Protein AF-A0A4Y6UIJ7-F1 (afdb_monomer)

Secondary structure (DSSP, 8-state):
------------------PPPP---SS-GGG--TT-HHHHHHHH-HHHHHHHHHHHHHHHHHHHHHHHHHHHHHHHHHHHHGGGGGGGEES---TTS--EE-HHHHHHHHHHHHHHHHTT--THHHHHHHS-HHHHHHHHHHHHHTTSS-TT---SS---HHHHHHHHHHHHHTT-S--SS---HHHHHHHTTGGG-HHHHTTTSS--------------------HHHHHHHHHHHHHHHHHHHHHTHHHHHHHHTT-TTHHHHHHHHHHHTTSHHHHHHHHHHHHH------

InterPro domains:
  IPR002477 Peptidoglycan binding-like [PF01471] (137-181)
  IPR016410 Bacteriophage-associated immunity protein [PF14373] (246-286)
  IPR036365 PGBD-like superfamily [SSF47090] (134-177)
  IPR036366 PGBD superfamily [G3DSA:1.10.101.10] (132-193)

Structure (mmCIF, N/CA/C/O backbone):
data_AF-A0A4Y6UIJ7-F1
#
_entry.id   AF-A0A4Y6UIJ7-F1
#
loop_
_atom_site.group_PDB
_atom_site.id
_atom_site.type_symbol
_atom_site.label_atom_id
_atom_site.label_alt_id
_atom_site.label_comp_id
_atom_site.label_asym_id
_atom_site.label_entity_id
_atom_site.label_seq_id
_atom_site.pdbx_PDB_ins_code
_atom_site.Cartn_x
_atom_site.Cartn_y
_atom_site.Cartn_z
_atom_site.occupancy
_atom_site.B_iso_or_equiv
_atom_site.auth_seq_id
_atom_site.auth_comp_id
_atom_site.auth_asym_id
_atom_site.auth_atom_id
_atom_site.pdbx_PDB_model_num
ATOM 1 N N . MET A 1 1 ? 43.056 -62.941 23.088 1.00 37.78 1 MET A N 1
ATOM 2 C CA . MET A 1 1 ? 43.173 -61.881 22.061 1.00 37.78 1 MET A CA 1
ATOM 3 C C . MET A 1 1 ? 41.763 -61.548 21.583 1.00 37.78 1 MET A C 1
ATOM 5 O O . MET A 1 1 ? 41.257 -62.234 20.708 1.00 37.78 1 MET A O 1
ATOM 9 N N . ASN A 1 2 ? 41.107 -60.563 22.205 1.00 35.41 2 ASN A N 1
ATOM 10 C CA . ASN A 1 2 ? 39.748 -60.136 21.850 1.00 35.41 2 ASN A CA 1
ATOM 11 C C . ASN A 1 2 ? 39.839 -58.885 20.972 1.00 35.41 2 ASN A C 1
ATOM 13 O O . ASN A 1 2 ? 40.359 -57.863 21.414 1.00 35.41 2 ASN A O 1
ATOM 17 N N . LYS A 1 3 ? 39.366 -58.975 19.726 1.00 45.91 3 LYS A N 1
ATOM 18 C CA . LYS A 1 3 ? 39.240 -57.828 18.820 1.00 45.91 3 LYS A CA 1
ATOM 19 C C . LYS A 1 3 ? 37.935 -57.098 19.146 1.00 45.91 3 LYS A C 1
ATOM 21 O O . LYS A 1 3 ? 36.862 -57.652 18.936 1.00 45.91 3 LYS A O 1
ATOM 26 N N . VAL A 1 4 ? 38.035 -55.879 19.668 1.00 45.19 4 VAL A N 1
ATOM 27 C CA . VAL A 1 4 ? 36.898 -54.961 19.816 1.00 45.19 4 VAL A CA 1
ATOM 28 C C . VAL A 1 4 ? 36.741 -54.205 18.498 1.00 45.19 4 VAL A C 1
ATOM 30 O O . VAL A 1 4 ? 37.685 -53.575 18.025 1.00 45.19 4 VAL A O 1
ATOM 33 N N . SER A 1 5 ? 35.565 -54.327 17.884 1.00 46.72 5 SER A N 1
ATOM 34 C CA . SER A 1 5 ? 35.207 -53.669 16.628 1.00 46.72 5 SER A CA 1
ATOM 35 C C . SER A 1 5 ? 34.748 -52.239 16.917 1.00 46.72 5 SER A C 1
ATOM 37 O O . SER A 1 5 ? 33.787 -52.034 17.655 1.00 46.72 5 SER A O 1
ATOM 39 N N . LEU A 1 6 ? 35.452 -51.257 16.357 1.00 44.72 6 LEU A N 1
ATOM 40 C CA . LEU A 1 6 ? 35.157 -49.832 16.495 1.00 44.72 6 LEU A CA 1
ATOM 41 C C . LEU A 1 6 ? 34.010 -49.467 15.533 1.00 44.72 6 LEU A C 1
ATOM 43 O O . LEU A 1 6 ? 34.188 -49.508 14.317 1.00 44.72 6 LEU A O 1
ATOM 47 N N . ILE A 1 7 ? 32.826 -49.151 16.062 1.00 50.88 7 ILE A N 1
ATOM 48 C CA . ILE A 1 7 ? 31.692 -48.647 15.273 1.00 50.88 7 ILE A CA 1
ATOM 49 C C . ILE A 1 7 ? 31.844 -47.126 15.167 1.00 50.88 7 ILE A C 1
ATOM 51 O O . ILE A 1 7 ? 31.751 -46.418 16.168 1.00 50.88 7 ILE A O 1
ATOM 55 N N . ALA A 1 8 ? 32.102 -46.629 13.958 1.00 47.75 8 ALA A N 1
ATOM 56 C CA . ALA A 1 8 ? 32.128 -45.202 13.661 1.00 47.75 8 ALA A CA 1
ATOM 57 C C . ALA A 1 8 ? 30.689 -44.663 13.580 1.00 47.75 8 ALA A C 1
ATOM 59 O O . ALA A 1 8 ? 29.933 -45.020 12.679 1.00 47.75 8 ALA A O 1
ATOM 60 N N . LEU A 1 9 ? 30.310 -43.808 14.531 1.00 44.69 9 LEU A N 1
ATOM 61 C CA . LEU A 1 9 ? 29.074 -43.026 14.491 1.00 44.69 9 LEU A CA 1
ATOM 62 C C . LEU A 1 9 ? 29.293 -41.799 13.593 1.00 44.69 9 LEU A C 1
ATOM 64 O O . LEU A 1 9 ? 30.013 -40.876 13.967 1.00 44.69 9 LEU A O 1
ATOM 68 N N . PHE A 1 10 ? 28.681 -41.794 12.407 1.00 48.12 10 PHE A N 1
ATOM 69 C CA . PHE A 1 10 ? 28.584 -40.605 11.556 1.00 48.12 10 PHE A CA 1
ATOM 70 C C . PHE A 1 10 ? 27.468 -39.689 12.088 1.00 48.12 10 PHE A C 1
ATOM 72 O O . PHE A 1 10 ? 26.339 -40.160 12.251 1.00 48.12 10 PHE A O 1
ATOM 79 N N . PRO A 1 11 ? 27.731 -38.397 12.358 1.00 49.94 11 PRO A N 1
ATOM 80 C CA . PRO A 1 11 ? 26.691 -37.471 12.778 1.00 49.94 11 PRO A CA 1
ATOM 81 C C . PRO A 1 11 ? 25.770 -37.161 11.592 1.00 49.94 11 PRO A C 1
ATOM 83 O O . PRO A 1 11 ? 26.198 -36.634 10.565 1.00 49.94 11 PRO A O 1
ATOM 86 N N . LEU A 1 12 ? 24.492 -37.503 11.743 1.00 46.44 12 LEU A N 1
ATOM 87 C CA . LEU A 1 12 ? 23.422 -37.154 10.817 1.00 46.44 12 LEU A CA 1
ATOM 88 C C . LEU A 1 12 ? 23.110 -35.655 10.978 1.00 46.44 12 LEU A C 1
ATOM 90 O O . LEU A 1 12 ? 22.354 -35.261 11.864 1.00 46.44 12 LEU A O 1
ATOM 94 N N . PHE A 1 13 ? 23.724 -34.809 10.150 1.00 52.34 13 PHE A N 1
ATOM 95 C CA . PHE A 1 13 ? 23.349 -33.400 10.035 1.00 52.34 13 PHE A CA 1
ATOM 96 C C . PHE A 1 13 ? 21.968 -33.303 9.374 1.00 52.34 13 PHE A C 1
ATOM 98 O O . PHE A 1 13 ? 21.827 -33.507 8.169 1.00 52.34 13 PHE A O 1
ATOM 105 N N . ILE A 1 14 ? 20.937 -33.000 10.163 1.00 55.09 14 ILE A N 1
ATOM 106 C CA . ILE A 1 14 ? 19.622 -32.620 9.641 1.00 55.09 14 ILE A CA 1
ATOM 107 C C . ILE A 1 14 ? 19.749 -31.183 9.125 1.00 55.09 14 ILE A C 1
ATOM 109 O O . ILE A 1 14 ? 19.803 -30.235 9.907 1.00 55.09 14 ILE A O 1
ATOM 113 N N . ALA A 1 15 ? 19.839 -31.020 7.806 1.00 55.88 15 ALA A N 1
ATOM 114 C CA . ALA A 1 15 ? 19.780 -29.713 7.166 1.00 55.88 15 ALA A CA 1
ATOM 115 C C . ALA A 1 15 ? 18.351 -29.155 7.277 1.00 55.88 15 ALA A C 1
ATOM 117 O O . ALA A 1 15 ? 17.429 -29.636 6.613 1.00 55.88 15 ALA A O 1
ATOM 118 N N . PHE A 1 16 ? 18.167 -28.137 8.120 1.00 47.75 16 PHE A N 1
ATOM 119 C CA . PHE A 1 16 ? 16.969 -27.302 8.105 1.00 47.75 16 PHE A CA 1
ATOM 120 C C . PHE A 1 16 ? 16.912 -26.565 6.762 1.00 47.75 16 PHE A C 1
ATOM 122 O O . PHE A 1 16 ? 17.711 -25.668 6.506 1.00 47.75 16 PHE A O 1
ATOM 129 N N . HIS A 1 17 ? 15.983 -26.956 5.892 1.00 45.78 17 HIS A N 1
ATOM 130 C CA . HIS A 1 17 ? 15.674 -26.194 4.688 1.00 45.78 17 HIS A CA 1
ATOM 131 C C . HIS A 1 17 ? 14.721 -25.066 5.090 1.00 45.78 17 HIS A C 1
ATOM 133 O O . HIS A 1 17 ? 13.546 -25.314 5.354 1.00 45.78 17 HIS A O 1
ATOM 139 N N . ALA A 1 18 ? 15.228 -23.835 5.182 1.00 49.84 18 ALA A N 1
ATOM 140 C CA . ALA A 1 18 ? 14.376 -22.657 5.275 1.00 49.84 18 ALA A CA 1
ATOM 141 C C . ALA A 1 18 ? 13.634 -22.504 3.938 1.00 49.84 18 ALA A C 1
ATOM 143 O O . ALA A 1 18 ? 14.259 -22.330 2.894 1.00 49.84 18 ALA A O 1
ATOM 144 N N . THR A 1 19 ? 12.308 -22.627 3.945 1.00 52.12 19 THR A N 1
ATOM 145 C CA . THR A 1 19 ? 11.486 -22.358 2.762 1.00 52.12 19 THR A CA 1
ATOM 146 C C . THR A 1 19 ? 11.506 -20.858 2.487 1.00 52.12 19 THR A C 1
ATOM 148 O O . THR A 1 19 ? 11.042 -20.085 3.325 1.00 52.12 19 THR A O 1
ATOM 151 N N . ALA A 1 20 ? 12.051 -20.439 1.344 1.00 64.50 20 ALA A N 1
ATOM 152 C CA . ALA A 1 20 ? 11.992 -19.046 0.915 1.00 64.50 20 ALA A CA 1
ATOM 153 C C . ALA A 1 20 ? 10.529 -18.649 0.646 1.00 64.50 20 ALA A C 1
ATOM 155 O O . ALA A 1 20 ? 9.816 -19.354 -0.071 1.00 64.50 20 ALA A O 1
ATOM 156 N N . GLN A 1 21 ? 10.077 -17.548 1.248 1.00 83.19 21 GLN A N 1
ATOM 157 C CA . GLN A 1 21 ? 8.753 -16.978 1.000 1.00 83.19 21 GLN A CA 1
ATOM 158 C C . GLN A 1 21 ? 8.696 -16.438 -0.438 1.00 83.19 21 GLN A C 1
ATOM 160 O O . GLN A 1 21 ? 9.599 -15.719 -0.857 1.00 83.19 21 GLN A O 1
ATOM 165 N N . THR A 1 22 ? 7.644 -16.778 -1.186 1.00 92.25 22 THR A N 1
ATOM 166 C CA . THR A 1 22 ? 7.419 -16.265 -2.548 1.00 92.25 22 THR A CA 1
ATOM 167 C C . THR A 1 22 ? 6.516 -15.036 -2.510 1.00 92.25 22 THR A C 1
ATOM 169 O O . THR A 1 22 ? 5.444 -15.073 -1.898 1.00 92.25 22 THR A O 1
ATOM 172 N N . TYR A 1 23 ? 6.922 -13.969 -3.193 1.00 94.94 23 TYR A N 1
ATOM 173 C CA . TYR A 1 23 ? 6.177 -12.717 -3.309 1.00 94.94 23 TYR A CA 1
ATOM 174 C C . TYR A 1 23 ? 5.578 -12.572 -4.706 1.00 94.94 23 TYR A C 1
ATOM 176 O O . TYR A 1 23 ? 6.085 -13.127 -5.677 1.00 94.94 23 TYR A O 1
ATOM 184 N N . HIS A 1 24 ? 4.474 -11.834 -4.783 1.00 94.62 24 HIS A N 1
ATOM 185 C CA . HIS A 1 24 ? 3.754 -11.542 -6.018 1.00 94.62 24 HIS A CA 1
ATOM 186 C C . HIS A 1 24 ? 3.384 -10.059 -6.031 1.00 94.62 24 HIS A C 1
ATOM 188 O O . HIS A 1 24 ? 3.166 -9.495 -4.956 1.00 94.62 24 HIS A O 1
ATOM 194 N N . PRO A 1 25 ? 3.258 -9.433 -7.209 1.00 95.00 25 PRO A N 1
ATOM 195 C CA . PRO A 1 25 ? 2.891 -8.030 -7.295 1.00 95.00 25 PRO A CA 1
ATOM 196 C C . PRO A 1 25 ? 1.464 -7.761 -6.786 1.00 95.00 25 PRO A C 1
ATOM 198 O O . PRO A 1 25 ? 0.604 -8.651 -6.697 1.00 95.00 25 PRO A O 1
ATOM 201 N N . ASP A 1 26 ? 1.184 -6.492 -6.491 1.00 92.88 26 ASP A N 1
ATOM 202 C CA . ASP A 1 26 ? -0.138 -6.028 -6.060 1.00 92.88 26 ASP A CA 1
ATOM 203 C C . ASP A 1 26 ? -1.198 -6.116 -7.186 1.00 92.88 26 ASP A C 1
ATOM 205 O O . ASP A 1 26 ? -2.399 -6.201 -6.915 1.00 92.88 26 ASP A O 1
ATOM 209 N N . PHE A 1 27 ? -0.769 -6.262 -8.442 1.00 93.81 27 PHE A N 1
ATOM 210 C CA . PHE A 1 27 ? -1.617 -6.453 -9.617 1.00 93.81 27 PHE A CA 1
ATOM 211 C C . PHE A 1 27 ? -1.753 -7.921 -10.062 1.00 93.81 27 PHE A C 1
ATOM 213 O O . PHE A 1 27 ? -1.076 -8.833 -9.596 1.00 93.81 27 PHE A O 1
ATOM 220 N N . GLU A 1 28 ? -2.679 -8.160 -10.993 1.00 94.38 28 GLU A N 1
ATOM 221 C CA . GLU A 1 28 ? -2.961 -9.484 -11.554 1.00 94.38 28 GLU A CA 1
ATOM 222 C C . GLU A 1 28 ? -2.074 -9.772 -12.772 1.00 94.38 28 GLU A C 1
ATOM 224 O O . GLU A 1 28 ? -2.270 -9.184 -13.839 1.00 94.38 28 GLU A O 1
ATOM 229 N N . CYS A 1 29 ? -1.159 -10.737 -12.653 1.00 95.50 29 CYS A N 1
ATOM 230 C CA . CYS A 1 29 ? -0.242 -11.130 -13.733 1.00 95.50 29 CYS A CA 1
ATOM 231 C C . CYS A 1 29 ? -0.949 -11.561 -15.028 1.00 95.50 29 CYS A C 1
ATOM 233 O O . CYS A 1 29 ? -0.451 -11.330 -16.126 1.00 95.50 29 CYS A O 1
ATOM 235 N N . SER A 1 30 ? -2.160 -12.113 -14.922 1.00 94.94 30 SER A N 1
ATOM 236 C CA . SER A 1 30 ? -2.978 -12.514 -16.077 1.00 94.94 30 SER A CA 1
ATOM 237 C C . SER A 1 30 ? -3.486 -11.345 -16.933 1.00 94.94 30 SER A C 1
ATOM 239 O O . SER A 1 30 ? -3.984 -11.566 -18.036 1.00 94.94 30 SER A O 1
ATOM 241 N N . ARG A 1 31 ? -3.395 -10.105 -16.435 1.00 95.62 31 ARG A N 1
ATOM 242 C CA . ARG A 1 31 ? -3.915 -8.894 -17.095 1.00 95.62 31 ARG A CA 1
ATOM 243 C C . ARG A 1 31 ? -2.818 -7.947 -17.577 1.00 95.62 31 ARG A C 1
ATOM 245 O O . ARG A 1 31 ? -3.123 -6.837 -18.012 1.00 95.62 31 ARG A O 1
ATOM 252 N N . VAL A 1 32 ? -1.559 -8.360 -17.480 1.00 95.25 32 VAL A N 1
ATOM 253 C CA . VAL A 1 32 ? -0.409 -7.548 -17.879 1.00 95.25 32 VAL A CA 1
ATOM 254 C C . VAL A 1 32 ? -0.352 -7.421 -19.405 1.00 95.25 32 VAL A C 1
ATOM 256 O O . VAL A 1 32 ? -0.575 -8.386 -20.133 1.00 95.25 32 VAL A O 1
ATOM 259 N N . SER A 1 33 ? -0.070 -6.208 -19.895 1.00 95.19 33 SER A N 1
ATOM 260 C CA . SER A 1 33 ? 0.171 -5.967 -21.325 1.00 95.19 33 SER A CA 1
ATOM 261 C C . SER A 1 33 ? 1.424 -6.722 -21.782 1.00 95.19 33 SER A C 1
ATOM 263 O O . SER A 1 33 ? 2.448 -6.573 -21.115 1.00 95.19 33 SER A O 1
ATOM 265 N N . PRO A 1 34 ? 1.410 -7.407 -22.942 1.00 92.19 34 PRO A N 1
ATOM 266 C CA . PRO A 1 34 ? 2.574 -8.144 -23.446 1.00 92.19 34 PRO A CA 1
ATOM 267 C C . PRO A 1 34 ? 3.857 -7.310 -23.563 1.00 92.19 34 PRO A C 1
ATOM 269 O O . PRO A 1 34 ? 4.953 -7.836 -23.420 1.00 92.19 34 PRO A O 1
ATOM 272 N N . SER A 1 35 ? 3.726 -6.004 -23.806 1.00 93.12 35 SER A N 1
ATOM 273 C CA . SER A 1 35 ? 4.850 -5.074 -23.953 1.00 93.12 35 SER A CA 1
ATOM 274 C C . SER A 1 35 ? 5.357 -4.486 -22.628 1.00 93.12 35 SER A C 1
ATOM 276 O O . SER A 1 35 ? 6.271 -3.665 -22.634 1.00 93.12 35 SER A O 1
ATOM 278 N N . ASN A 1 36 ? 4.737 -4.809 -21.486 1.00 95.06 36 ASN A N 1
ATOM 279 C CA . ASN A 1 36 ? 5.130 -4.254 -20.191 1.00 95.06 36 ASN A CA 1
ATOM 280 C C . ASN A 1 36 ? 6.228 -5.113 -19.548 1.00 95.06 36 ASN A C 1
ATOM 282 O O . ASN A 1 36 ? 5.952 -5.986 -18.725 1.00 95.06 36 ASN A O 1
ATOM 286 N N . SER A 1 37 ? 7.476 -4.844 -19.934 1.00 96.25 37 SER A N 1
ATOM 287 C CA . SER A 1 37 ? 8.659 -5.587 -19.485 1.00 96.25 37 SER A CA 1
ATOM 288 C C . SER A 1 37 ? 8.781 -5.667 -17.960 1.00 96.25 37 SER A C 1
ATOM 290 O O . SER A 1 37 ? 9.017 -6.748 -17.430 1.00 96.25 37 SER A O 1
ATOM 292 N N . ILE A 1 38 ? 8.566 -4.550 -17.252 1.00 96.69 38 ILE A N 1
ATOM 293 C CA . ILE A 1 38 ? 8.689 -4.494 -15.785 1.00 96.69 38 ILE A CA 1
ATOM 294 C C . ILE A 1 38 ? 7.587 -5.316 -15.120 1.00 96.69 38 ILE A C 1
ATOM 296 O O . ILE A 1 38 ? 7.870 -6.111 -14.234 1.00 96.69 38 ILE A O 1
ATOM 300 N N . ALA A 1 39 ? 6.332 -5.183 -15.555 1.00 96.56 39 ALA A N 1
ATOM 301 C CA . ALA A 1 39 ? 5.253 -5.959 -14.948 1.00 96.56 39 ALA A CA 1
ATOM 302 C C . ALA A 1 39 ? 5.447 -7.469 -15.145 1.00 96.56 39 ALA A C 1
ATOM 304 O O . ALA A 1 39 ? 5.124 -8.246 -14.252 1.00 96.56 39 ALA A O 1
ATOM 305 N N . HIS A 1 40 ? 6.012 -7.885 -16.282 1.00 96.62 40 HIS A N 1
ATOM 306 C CA . HIS A 1 40 ? 6.397 -9.277 -16.465 1.00 96.62 40 HIS A CA 1
ATOM 307 C C . HIS A 1 40 ? 7.578 -9.693 -15.578 1.00 96.62 40 HIS A C 1
ATOM 309 O O . HIS A 1 40 ? 7.499 -10.763 -14.987 1.00 96.62 40 HIS A O 1
ATOM 315 N N . LEU A 1 41 ? 8.615 -8.856 -15.416 1.00 97.19 41 LEU A N 1
ATOM 316 C CA . LEU A 1 41 ? 9.684 -9.109 -14.438 1.00 97.19 41 LEU A CA 1
ATOM 317 C C . LEU A 1 41 ? 9.091 -9.368 -13.045 1.00 97.19 41 LEU A C 1
ATOM 319 O O . LEU A 1 41 ? 9.409 -10.375 -12.431 1.00 97.19 41 LEU A O 1
ATOM 323 N N . LEU A 1 42 ? 8.187 -8.506 -12.575 1.00 97.38 42 LEU A N 1
ATOM 324 C CA . LEU A 1 42 ? 7.560 -8.644 -11.255 1.00 97.38 42 LEU A CA 1
ATOM 325 C C . LEU A 1 42 ? 6.697 -9.909 -11.122 1.00 97.38 42 LEU A C 1
ATOM 327 O O . LEU A 1 42 ? 6.513 -10.413 -10.022 1.00 97.38 42 LEU A O 1
ATOM 331 N N . CYS A 1 43 ? 6.142 -10.420 -12.219 1.00 97.12 43 CYS A N 1
ATOM 332 C CA . CYS A 1 43 ? 5.393 -11.677 -12.213 1.00 97.12 43 CYS A CA 1
ATOM 333 C C . CYS A 1 43 ? 6.293 -12.916 -12.214 1.00 97.12 43 CYS A C 1
ATOM 335 O O . CYS A 1 43 ? 5.896 -13.947 -11.673 1.00 97.12 43 CYS A O 1
ATOM 337 N N . ASP A 1 44 ? 7.466 -12.815 -12.838 1.00 96.31 44 ASP A N 1
ATOM 338 C CA . ASP A 1 44 ? 8.382 -13.933 -13.057 1.00 96.31 44 ASP A CA 1
ATOM 339 C C . ASP A 1 44 ? 9.449 -14.035 -11.937 1.00 96.31 44 ASP A C 1
ATOM 341 O O . ASP A 1 44 ? 9.934 -15.131 -11.654 1.00 96.31 44 ASP A O 1
ATOM 345 N N . ASP A 1 45 ? 9.793 -12.922 -11.273 1.00 97.44 45 ASP A N 1
ATOM 346 C CA . ASP A 1 45 ? 10.868 -12.815 -10.278 1.00 97.44 45 ASP A CA 1
ATOM 347 C C . ASP A 1 45 ? 10.361 -12.350 -8.899 1.00 97.44 45 ASP A C 1
ATOM 349 O O . ASP A 1 45 ? 9.998 -11.191 -8.680 1.00 97.44 45 ASP A O 1
ATOM 353 N N . SER A 1 46 ? 10.378 -13.274 -7.935 1.00 96.69 46 SER A N 1
ATOM 354 C CA . SER A 1 46 ? 9.866 -13.052 -6.575 1.00 96.69 46 SER A CA 1
ATOM 355 C C . SER A 1 46 ? 10.645 -11.984 -5.797 1.00 96.69 46 SER A C 1
ATOM 357 O O . SER A 1 46 ? 10.052 -11.279 -4.981 1.00 96.69 46 SER A O 1
ATOM 359 N N . ASP A 1 47 ? 11.955 -11.852 -6.006 1.00 97.44 47 ASP A N 1
ATOM 360 C CA . ASP A 1 47 ? 12.772 -10.877 -5.269 1.00 97.44 47 ASP A CA 1
ATOM 361 C C . ASP A 1 47 ? 12.526 -9.448 -5.774 1.00 97.44 47 ASP A C 1
ATOM 363 O O . ASP A 1 47 ? 12.395 -8.515 -4.980 1.00 97.44 47 ASP A O 1
ATOM 367 N N . SER A 1 48 ? 12.342 -9.273 -7.084 1.00 97.94 48 SER A N 1
ATOM 368 C CA . SER A 1 48 ? 11.901 -8.004 -7.672 1.00 97.94 48 SER A CA 1
ATOM 369 C C . SER A 1 48 ? 10.478 -7.652 -7.240 1.00 97.94 48 SER A C 1
ATOM 371 O O . SER A 1 48 ? 10.218 -6.501 -6.889 1.00 97.94 48 SER A O 1
ATOM 373 N N . ALA A 1 49 ? 9.569 -8.635 -7.182 1.00 97.94 49 ALA A N 1
ATOM 374 C CA . ALA A 1 49 ? 8.221 -8.442 -6.643 1.00 97.94 49 ALA A CA 1
ATOM 375 C C . ALA A 1 49 ? 8.250 -7.986 -5.179 1.00 97.94 49 ALA A C 1
ATOM 377 O O . ALA A 1 49 ? 7.547 -7.049 -4.805 1.00 97.94 49 ALA A O 1
ATOM 378 N N . LYS A 1 50 ? 9.097 -8.610 -4.352 1.00 97.44 50 LYS A N 1
ATOM 379 C CA . LYS A 1 50 ? 9.311 -8.203 -2.960 1.00 97.44 50 LYS A CA 1
ATOM 380 C C . LYS A 1 50 ? 9.767 -6.750 -2.869 1.00 97.44 50 LYS A C 1
ATOM 382 O O . LYS A 1 50 ? 9.261 -6.006 -2.032 1.00 97.44 50 LYS A O 1
ATOM 387 N N . GLN A 1 51 ? 10.713 -6.355 -3.716 1.00 97.69 51 GLN A N 1
ATOM 388 C CA . GLN A 1 51 ? 11.262 -5.006 -3.689 1.00 97.69 51 GLN A CA 1
ATOM 389 C C . GLN A 1 51 ? 10.231 -3.949 -4.099 1.00 97.69 51 GLN A C 1
ATOM 391 O O . GLN A 1 51 ? 10.159 -2.895 -3.468 1.00 97.69 51 GLN A O 1
ATOM 396 N N . GLU A 1 52 ? 9.386 -4.252 -5.085 1.00 97.50 52 GLU A N 1
ATOM 397 C CA . GLU A 1 52 ? 8.259 -3.386 -5.450 1.00 97.50 52 GLU A CA 1
ATOM 398 C C . GLU A 1 52 ? 7.232 -3.285 -4.312 1.00 97.50 52 GLU A C 1
ATOM 400 O O . GLU A 1 52 ? 6.793 -2.188 -3.987 1.00 97.50 52 GLU A O 1
ATOM 405 N N . LEU A 1 53 ? 6.914 -4.385 -3.618 1.00 97.75 53 LEU A N 1
ATOM 406 C CA . LEU A 1 53 ? 6.007 -4.345 -2.461 1.00 97.75 53 LEU A CA 1
ATOM 407 C C . LEU A 1 53 ? 6.544 -3.474 -1.312 1.00 97.75 53 LEU A C 1
ATOM 409 O O . LEU A 1 53 ? 5.772 -2.781 -0.651 1.00 97.75 53 LEU A O 1
ATOM 413 N N . ILE A 1 54 ? 7.858 -3.479 -1.068 1.00 98.31 54 ILE A N 1
ATOM 414 C CA . ILE A 1 54 ? 8.497 -2.606 -0.064 1.00 98.31 54 ILE A CA 1
ATOM 415 C C . ILE A 1 54 ? 8.405 -1.130 -0.489 1.00 98.31 54 ILE A C 1
ATOM 417 O O . ILE A 1 54 ? 8.159 -0.240 0.341 1.00 98.31 54 ILE A O 1
ATOM 421 N N . PHE A 1 55 ? 8.571 -0.858 -1.784 1.00 98.44 55 PHE A N 1
ATOM 422 C CA . PHE A 1 55 ? 8.337 0.469 -2.340 1.00 98.44 55 PHE A CA 1
ATOM 423 C C . PHE A 1 55 ? 6.871 0.891 -2.170 1.00 98.44 55 PHE A C 1
ATOM 425 O O . PHE A 1 55 ? 6.607 1.987 -1.669 1.00 98.44 55 PHE A O 1
ATOM 432 N N . ASP A 1 56 ? 5.917 0.015 -2.488 1.00 98.00 56 ASP A N 1
ATOM 433 C CA . ASP A 1 56 ? 4.485 0.262 -2.321 1.00 98.00 56 ASP A CA 1
ATOM 434 C C . ASP A 1 56 ? 4.118 0.522 -0.858 1.00 98.00 56 ASP A C 1
ATOM 436 O O . ASP A 1 56 ? 3.436 1.503 -0.558 1.00 98.00 56 ASP A O 1
ATOM 440 N N . GLN A 1 57 ? 4.618 -0.282 0.080 1.00 98.50 57 GLN A N 1
ATOM 441 C CA . GLN A 1 57 ? 4.462 -0.059 1.520 1.00 98.50 57 GLN A CA 1
ATOM 442 C C . GLN A 1 57 ? 4.876 1.374 1.902 1.00 98.50 57 GLN A C 1
ATOM 444 O O . GLN A 1 57 ? 4.115 2.106 2.545 1.00 98.50 57 GLN A O 1
ATOM 449 N N . TH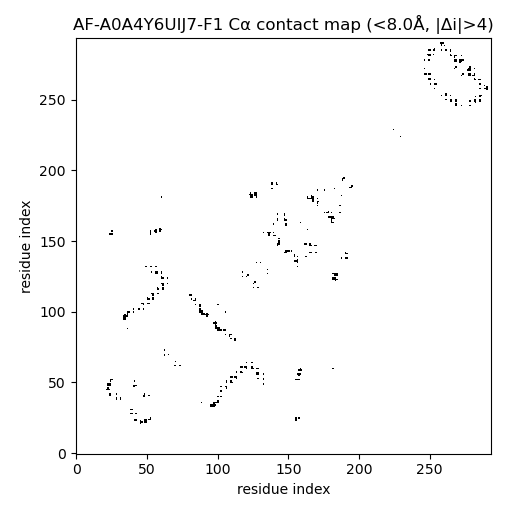R A 1 58 ? 6.040 1.822 1.423 1.00 98.62 58 THR A N 1
ATOM 450 C CA . THR A 1 58 ? 6.548 3.184 1.649 1.00 98.62 58 THR A CA 1
ATOM 451 C C . THR A 1 58 ? 5.662 4.244 0.990 1.00 98.62 58 THR A C 1
ATOM 453 O O . THR A 1 58 ? 5.292 5.245 1.615 1.00 98.62 58 THR A O 1
ATOM 456 N N . TYR A 1 59 ? 5.279 4.027 -0.267 1.00 98.25 59 TYR A N 1
ATOM 457 C CA . TYR A 1 59 ? 4.434 4.930 -1.040 1.00 98.25 59 TYR A CA 1
ATOM 458 C C . TYR A 1 59 ? 3.053 5.115 -0.407 1.00 98.25 59 TYR A C 1
ATOM 460 O O . TYR A 1 59 ? 2.579 6.246 -0.270 1.00 98.25 59 TYR A O 1
ATOM 468 N N . TYR A 1 60 ? 2.405 4.028 0.013 1.00 98.25 60 TYR A N 1
ATOM 469 C CA . TYR A 1 60 ? 1.088 4.062 0.638 1.00 98.25 60 TYR A CA 1
ATOM 470 C C . TYR A 1 60 ? 1.129 4.674 2.040 1.00 98.25 60 TYR A C 1
ATOM 472 O O . TYR A 1 60 ? 0.167 5.353 2.419 1.00 98.25 60 TYR A O 1
ATOM 480 N N . ALA A 1 61 ? 2.225 4.507 2.786 1.00 98.50 61 ALA A N 1
ATOM 481 C CA . ALA A 1 61 ? 2.436 5.231 4.035 1.00 98.50 61 ALA A CA 1
ATOM 482 C C . ALA A 1 61 ? 2.569 6.745 3.786 1.00 98.50 61 ALA A C 1
ATOM 484 O O . ALA A 1 61 ? 1.873 7.555 4.408 1.00 98.50 61 ALA A O 1
ATOM 485 N N . LEU A 1 62 ? 3.383 7.146 2.803 1.00 98.50 62 LEU A N 1
ATOM 486 C CA . LEU A 1 62 ? 3.588 8.559 2.475 1.00 98.50 62 LEU A CA 1
ATOM 487 C C . LEU A 1 62 ? 2.319 9.202 1.925 1.00 98.50 62 LEU A C 1
ATOM 489 O O . LEU A 1 62 ? 1.971 10.317 2.309 1.00 98.50 62 LEU A O 1
ATOM 493 N N . ARG A 1 63 ? 1.581 8.478 1.084 1.00 97.88 63 ARG A N 1
ATOM 494 C CA . ARG A 1 63 ? 0.256 8.857 0.588 1.00 97.88 63 ARG A CA 1
ATOM 495 C C . ARG A 1 63 ? -0.710 9.179 1.724 1.00 97.88 63 ARG A C 1
ATOM 497 O O . ARG A 1 63 ? -1.431 10.172 1.626 1.00 97.88 63 ARG A O 1
ATOM 504 N N . GLN A 1 64 ? -0.746 8.349 2.766 1.00 97.88 64 GLN A N 1
ATOM 505 C CA . GLN A 1 64 ? -1.579 8.600 3.941 1.00 97.88 64 GLN A CA 1
ATOM 506 C C . GLN A 1 64 ? -1.096 9.855 4.683 1.00 97.88 64 GLN A C 1
ATOM 508 O O . GLN A 1 64 ? -1.913 10.714 5.010 1.00 97.88 64 GLN A O 1
ATOM 513 N N . GLN A 1 65 ? 0.219 10.020 4.867 1.00 97.88 65 GLN A N 1
ATOM 514 C CA . GLN A 1 65 ? 0.800 11.157 5.592 1.00 97.88 65 GLN A CA 1
ATOM 515 C C . GLN A 1 65 ? 0.551 12.506 4.892 1.00 97.88 65 GLN A C 1
ATOM 517 O O . GLN A 1 65 ? 0.204 13.486 5.547 1.00 97.88 65 GLN A O 1
ATOM 522 N N . VAL A 1 66 ? 0.698 12.578 3.563 1.00 97.31 66 VAL A N 1
ATOM 523 C CA . VAL A 1 66 ? 0.444 13.819 2.796 1.00 97.31 66 VAL A CA 1
ATOM 524 C C . VAL A 1 66 ? -1.050 14.129 2.635 1.00 97.31 66 VAL A C 1
ATOM 526 O O . VAL A 1 66 ? -1.427 15.234 2.231 1.00 97.31 66 VAL A O 1
ATOM 529 N N . GLY A 1 67 ? -1.906 13.145 2.917 1.00 96.31 67 GLY A N 1
ATOM 530 C CA . GLY A 1 67 ? -3.353 13.253 2.842 1.00 96.31 67 GLY A CA 1
ATOM 531 C C . GLY A 1 67 ? -3.896 13.566 1.443 1.00 96.31 67 GLY A C 1
ATOM 532 O O . GLY A 1 67 ? -3.207 13.553 0.418 1.00 96.31 67 GLY A O 1
ATOM 533 N N . ARG A 1 68 ? -5.196 13.879 1.389 1.00 93.75 68 ARG A N 1
ATOM 534 C CA . ARG A 1 68 ? -5.933 14.082 0.129 1.00 93.75 68 ARG A CA 1
ATOM 535 C C . ARG A 1 68 ? -5.390 15.240 -0.716 1.00 93.75 68 ARG A C 1
ATOM 537 O O . ARG A 1 68 ? -5.433 15.157 -1.941 1.00 93.75 68 ARG A O 1
ATOM 544 N N . ALA A 1 69 ? -4.909 16.303 -0.072 1.00 95.38 69 ALA A N 1
ATOM 545 C CA . ALA A 1 69 ? -4.385 17.481 -0.756 1.00 95.38 69 ALA A CA 1
ATOM 546 C C . ALA A 1 69 ? -3.031 17.203 -1.433 1.00 95.38 69 ALA A C 1
ATOM 548 O O . ALA A 1 69 ? -2.818 17.639 -2.562 1.00 95.38 69 ALA A O 1
ATOM 549 N N . GLY A 1 70 ? -2.141 16.442 -0.782 1.00 96.19 70 GLY A N 1
ATOM 550 C CA . GLY A 1 70 ? -0.808 16.136 -1.311 1.00 96.19 70 GLY A CA 1
ATOM 551 C C . GLY A 1 70 ? -0.759 14.959 -2.290 1.00 96.19 70 GLY A C 1
ATOM 552 O O . GLY A 1 70 ? 0.151 14.889 -3.116 1.00 96.19 70 GLY A O 1
ATOM 553 N N . TRP A 1 71 ? -1.752 14.063 -2.255 1.00 94.06 71 TRP A N 1
ATOM 554 C CA . TRP A 1 71 ? -1.771 12.818 -3.034 1.00 94.06 71 TRP A CA 1
ATOM 555 C C . TRP A 1 71 ? -1.495 12.995 -4.533 1.00 94.06 71 TRP A C 1
ATOM 557 O O . TRP A 1 71 ? -0.683 12.272 -5.104 1.00 94.06 71 TRP A O 1
ATOM 567 N N . GLN A 1 72 ? -2.165 13.947 -5.189 1.00 96.06 72 GLN A N 1
ATOM 568 C CA . GLN A 1 72 ? -2.037 14.116 -6.643 1.00 96.06 72 GLN A CA 1
ATOM 569 C C . GLN A 1 72 ? -0.642 14.596 -7.051 1.00 96.06 72 GLN A C 1
ATOM 571 O O . GLN A 1 72 ? -0.156 14.220 -8.116 1.00 96.06 72 GLN A O 1
ATOM 576 N N . SER A 1 73 ? -0.001 15.414 -6.211 1.00 97.75 73 SER A N 1
ATOM 577 C CA . SER A 1 73 ? 1.379 15.842 -6.437 1.00 97.75 73 SER A CA 1
ATOM 578 C C . SER A 1 73 ? 2.336 14.670 -6.248 1.00 97.75 73 SER A C 1
ATOM 580 O O . SER A 1 73 ? 3.144 14.406 -7.132 1.00 97.75 73 SER A O 1
ATOM 582 N N . LEU A 1 74 ? 2.179 13.921 -5.149 1.00 98.00 74 LEU A N 1
ATOM 583 C CA . LEU A 1 74 ? 2.997 12.744 -4.850 1.00 98.00 74 LEU A CA 1
ATOM 584 C C . LEU A 1 74 ? 2.908 11.690 -5.961 1.00 98.00 74 LEU A C 1
ATOM 586 O O . LEU A 1 74 ? 3.923 11.166 -6.400 1.00 98.00 74 LEU A O 1
ATOM 590 N N . LYS A 1 75 ? 1.701 11.404 -6.463 1.00 97.00 75 LYS A N 1
ATOM 591 C CA . LYS A 1 75 ? 1.508 10.437 -7.550 1.00 97.00 75 LYS A CA 1
ATOM 592 C C . LYS A 1 75 ? 2.281 10.826 -8.814 1.00 97.00 75 LYS A C 1
ATOM 594 O O . LYS A 1 75 ? 2.854 9.957 -9.457 1.00 97.00 75 LYS A O 1
ATOM 599 N N . LYS A 1 76 ? 2.278 12.109 -9.189 1.00 98.06 76 LYS A N 1
ATOM 600 C CA . LYS A 1 76 ? 3.015 12.586 -10.371 1.00 98.06 76 LYS A CA 1
ATOM 601 C C . LYS A 1 76 ? 4.524 12.491 -10.173 1.00 98.06 76 LYS A C 1
ATOM 603 O O . LYS A 1 76 ? 5.211 12.086 -11.098 1.00 98.06 76 LYS A O 1
ATOM 608 N N . GLU A 1 77 ? 5.002 12.850 -8.984 1.00 97.88 77 GLU A N 1
ATOM 609 C CA . GLU A 1 77 ? 6.416 12.752 -8.606 1.00 97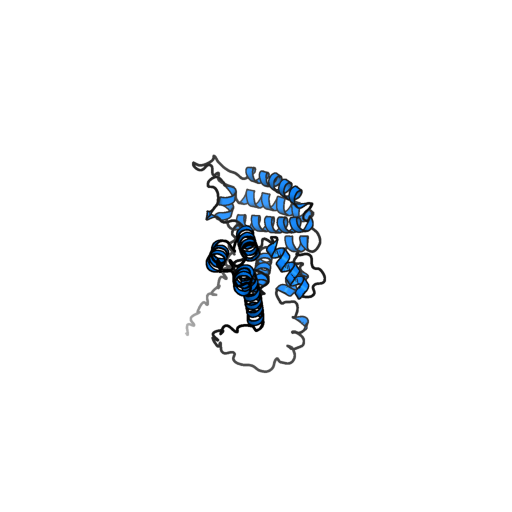.88 77 GLU A CA 1
ATOM 610 C C . GLU A 1 77 ? 6.917 11.306 -8.718 1.00 97.88 77 GLU A C 1
ATOM 612 O O . GLU A 1 77 ? 7.890 11.056 -9.418 1.00 97.88 77 GLU A O 1
ATOM 617 N N . VAL A 1 78 ? 6.183 10.350 -8.139 1.00 97.56 78 VAL A N 1
ATOM 618 C CA . VAL A 1 78 ? 6.521 8.918 -8.200 1.00 97.56 78 VAL A CA 1
ATOM 619 C C . VAL A 1 78 ? 6.552 8.393 -9.632 1.00 97.56 78 VAL A C 1
ATOM 621 O O . VAL A 1 78 ? 7.503 7.717 -10.005 1.00 97.56 78 VAL A O 1
ATOM 624 N N . ILE A 1 79 ? 5.551 8.737 -10.451 1.00 96.69 79 ILE A N 1
ATOM 625 C CA . ILE A 1 79 ? 5.517 8.327 -11.864 1.00 96.69 79 ILE A CA 1
ATOM 626 C C . ILE A 1 79 ? 6.730 8.868 -12.624 1.00 96.69 79 ILE A C 1
ATOM 628 O O . ILE A 1 79 ? 7.247 8.184 -13.502 1.00 96.69 79 ILE A O 1
ATOM 632 N N . GLU A 1 80 ? 7.159 10.098 -12.335 1.00 97.88 80 GLU A N 1
ATOM 633 C CA . GLU A 1 80 ? 8.342 10.679 -12.969 1.00 97.88 80 GLU A CA 1
ATOM 634 C C . GLU A 1 80 ? 9.618 9.973 -12.516 1.00 97.88 80 GLU A C 1
ATOM 636 O O . GLU A 1 80 ? 10.424 9.576 -13.352 1.00 97.88 80 GLU A O 1
ATOM 641 N N . ASP A 1 81 ? 9.772 9.770 -11.211 1.00 97.38 81 ASP A N 1
ATOM 642 C CA . ASP A 1 81 ? 10.942 9.123 -10.628 1.00 97.38 81 ASP A CA 1
ATOM 643 C C . ASP A 1 81 ? 11.107 7.673 -11.104 1.00 97.38 81 ASP A C 1
ATOM 645 O O . ASP A 1 81 ? 12.206 7.275 -11.480 1.00 97.38 81 ASP A O 1
ATOM 649 N N . GLN A 1 82 ? 10.019 6.896 -11.167 1.00 95.75 82 GLN A N 1
ATOM 650 C CA . GLN A 1 82 ? 10.038 5.502 -11.632 1.00 95.75 82 GLN A CA 1
ATOM 651 C C . GLN A 1 82 ? 10.449 5.359 -13.106 1.00 95.75 82 GLN A C 1
ATOM 653 O O . GLN A 1 82 ? 10.788 4.257 -13.540 1.00 95.75 82 GLN A O 1
ATOM 658 N N . LYS A 1 83 ? 10.481 6.444 -13.898 1.00 95.50 83 LYS A N 1
ATOM 659 C CA . LYS A 1 83 ? 11.034 6.391 -15.262 1.00 95.50 83 LYS A CA 1
ATOM 660 C C . LYS A 1 83 ? 12.515 6.027 -15.278 1.00 95.50 83 LYS A C 1
ATOM 662 O O . LYS A 1 83 ? 12.977 5.540 -16.310 1.00 95.50 83 LYS A O 1
ATOM 667 N N . SER A 1 84 ? 13.252 6.222 -14.178 1.00 92.25 84 SER A N 1
ATOM 668 C CA . SER A 1 84 ? 14.646 5.773 -14.084 1.00 92.25 84 SER A CA 1
ATOM 669 C C . SER A 1 84 ? 14.778 4.266 -14.314 1.00 92.25 84 SER A C 1
ATOM 671 O O . SER A 1 84 ? 15.768 3.838 -14.897 1.00 92.25 84 SER A O 1
ATOM 673 N N . ASN A 1 85 ? 13.750 3.467 -14.001 1.00 93.50 85 ASN A N 1
ATOM 674 C CA . ASN A 1 85 ? 13.741 2.018 -14.232 1.00 93.50 85 ASN A CA 1
ATOM 675 C C . ASN A 1 85 ? 13.901 1.638 -15.715 1.00 93.50 85 ASN A C 1
ATOM 677 O O . ASN A 1 85 ? 14.315 0.522 -16.020 1.00 93.50 85 ASN A O 1
ATOM 681 N N . ALA A 1 86 ? 13.646 2.561 -16.652 1.00 93.31 86 ALA A N 1
ATOM 682 C CA . ALA A 1 86 ? 13.908 2.341 -18.074 1.00 93.31 86 ALA A CA 1
ATOM 683 C C . ALA A 1 86 ? 15.393 2.060 -18.376 1.00 93.31 86 ALA A C 1
ATOM 685 O O . ALA A 1 86 ? 15.695 1.401 -19.367 1.00 93.31 86 ALA A O 1
ATOM 686 N N . GLN A 1 87 ? 16.319 2.514 -17.523 1.00 95.62 87 GLN A N 1
ATOM 687 C CA . GLN A 1 87 ? 17.752 2.235 -17.675 1.00 95.62 87 GLN A CA 1
ATOM 688 C C . GLN A 1 87 ? 18.116 0.766 -17.405 1.00 95.62 87 GLN A C 1
ATOM 690 O O . GLN A 1 87 ? 19.189 0.325 -17.803 1.00 95.62 87 GLN A O 1
ATOM 695 N N . CYS A 1 88 ? 17.231 0.015 -16.742 1.00 97.19 88 CYS A N 1
ATOM 696 C CA . CYS A 1 88 ? 17.425 -1.402 -16.445 1.00 97.19 88 CYS A CA 1
ATOM 697 C C . CYS A 1 88 ? 16.969 -2.323 -17.588 1.00 97.19 88 CYS A C 1
ATOM 699 O O . CYS A 1 88 ? 17.123 -3.540 -17.489 1.00 97.19 88 CYS A O 1
ATOM 701 N N . LEU A 1 89 ? 16.408 -1.763 -18.667 1.00 96.19 89 LEU A N 1
ATOM 702 C CA . LEU A 1 89 ? 16.031 -2.517 -19.860 1.00 96.19 89 LEU A CA 1
ATOM 703 C C . LEU A 1 89 ? 17.274 -2.913 -20.661 1.00 96.19 89 LEU A C 1
ATOM 705 O O . LEU A 1 89 ? 18.143 -2.086 -20.941 1.00 96.19 89 LEU A O 1
ATOM 709 N N . GLN A 1 90 ? 17.322 -4.172 -21.082 1.00 93.94 90 GLN A N 1
ATOM 710 C CA . GLN A 1 90 ? 18.419 -4.746 -21.845 1.00 93.94 90 GLN A CA 1
ATOM 711 C C . GLN A 1 90 ? 17.945 -5.290 -23.195 1.00 93.94 90 GLN A C 1
ATOM 713 O O . GLN A 1 90 ? 16.827 -5.785 -23.357 1.00 93.94 90 GLN A O 1
ATOM 718 N N . GLY A 1 91 ? 18.838 -5.213 -24.182 1.00 91.94 91 GLY A N 1
ATOM 719 C CA . GLY A 1 91 ? 18.604 -5.756 -25.517 1.00 91.94 91 GLY A CA 1
ATOM 720 C C . GLY A 1 91 ? 17.563 -4.992 -26.341 1.00 91.94 91 GLY A C 1
ATOM 721 O O . GLY A 1 91 ? 17.019 -3.965 -25.933 1.00 91.94 91 GLY A O 1
ATOM 722 N N . ALA A 1 92 ? 17.322 -5.488 -27.554 1.00 91.50 92 ALA A N 1
ATOM 723 C CA . ALA A 1 92 ? 16.273 -4.973 -28.428 1.00 91.50 92 ALA A CA 1
ATOM 724 C C . ALA A 1 92 ? 14.904 -5.571 -28.040 1.00 91.50 92 ALA A C 1
ATOM 726 O O . ALA A 1 92 ? 14.869 -6.705 -27.561 1.00 91.50 92 ALA A O 1
ATOM 727 N N . PRO A 1 93 ? 13.787 -4.856 -28.271 1.00 92.81 93 PRO A N 1
ATOM 728 C CA . PRO A 1 93 ? 12.453 -5.406 -28.053 1.00 92.81 93 PRO A CA 1
ATOM 729 C C . PRO A 1 93 ? 12.190 -6.663 -28.894 1.00 92.81 93 PRO A C 1
ATOM 731 O O . PRO A 1 93 ? 12.593 -6.736 -30.058 1.00 92.81 93 PRO A O 1
ATOM 734 N N . ASP A 1 94 ? 11.483 -7.629 -28.313 1.00 91.50 94 ASP A N 1
ATOM 735 C CA . ASP A 1 94 ? 11.002 -8.831 -28.988 1.00 91.50 94 ASP A CA 1
ATOM 736 C C . ASP A 1 94 ? 9.783 -8.544 -29.893 1.00 91.50 94 ASP A C 1
ATOM 738 O O . ASP A 1 94 ? 9.360 -7.400 -30.086 1.00 91.50 94 ASP A O 1
ATOM 742 N N . THR A 1 95 ? 9.173 -9.592 -30.455 1.00 92.31 95 THR A N 1
ATOM 743 C CA . THR A 1 95 ? 7.998 -9.467 -31.339 1.00 92.31 95 THR A CA 1
ATOM 744 C C . THR A 1 95 ? 6.757 -8.882 -30.660 1.00 92.31 95 THR A C 1
ATOM 746 O O . THR A 1 95 ? 5.858 -8.412 -31.352 1.00 92.31 95 THR A O 1
ATOM 749 N N . ASN A 1 96 ? 6.693 -8.913 -29.328 1.00 90.69 96 ASN A N 1
ATOM 750 C CA . ASN A 1 96 ? 5.617 -8.339 -28.523 1.00 90.69 96 ASN A CA 1
ATOM 751 C C . ASN A 1 96 ? 5.973 -6.939 -27.994 1.00 90.69 96 ASN A C 1
ATOM 753 O O . ASN A 1 96 ? 5.173 -6.326 -27.286 1.00 90.69 96 ASN A O 1
ATOM 757 N N . GLY A 1 97 ? 7.162 -6.426 -28.326 1.00 91.19 97 GLY A N 1
ATOM 758 C CA . GLY A 1 97 ? 7.685 -5.174 -27.793 1.00 91.19 97 GLY A CA 1
ATOM 759 C C . GLY A 1 97 ? 8.196 -5.283 -26.353 1.00 91.19 97 GLY A C 1
ATOM 760 O O . GLY A 1 97 ? 8.391 -4.246 -25.722 1.00 91.19 97 GLY A O 1
ATOM 761 N N . ARG A 1 98 ? 8.400 -6.499 -25.825 1.00 93.38 98 ARG A N 1
ATOM 762 C CA . ARG A 1 98 ? 9.003 -6.744 -24.507 1.00 93.38 98 ARG A CA 1
ATOM 763 C C . ARG A 1 98 ? 10.522 -6.697 -24.627 1.00 93.38 98 ARG A C 1
ATOM 765 O O . ARG A 1 98 ? 11.098 -7.228 -25.570 1.00 93.38 98 ARG A O 1
ATOM 772 N N . GLN A 1 99 ? 11.170 -6.072 -23.657 1.00 94.94 99 GLN A N 1
ATOM 773 C CA . GLN A 1 99 ? 12.623 -6.104 -23.482 1.00 94.94 99 GLN A CA 1
ATOM 774 C C . GLN A 1 99 ? 12.964 -6.921 -22.241 1.00 94.94 99 GLN A C 1
ATOM 776 O O . GLN A 1 99 ? 12.132 -7.056 -21.339 1.00 94.94 99 GLN A O 1
ATOM 781 N N . ASP A 1 100 ? 14.180 -7.457 -22.203 1.00 94.94 100 ASP A N 1
ATOM 782 C CA . ASP A 1 100 ? 14.696 -8.070 -20.986 1.00 94.94 100 ASP A CA 1
ATOM 783 C C . ASP A 1 100 ? 14.938 -6.985 -19.929 1.00 94.94 100 ASP A C 1
ATOM 785 O O . ASP A 1 100 ? 15.210 -5.829 -20.270 1.00 94.94 100 ASP A O 1
ATOM 789 N N . VAL A 1 101 ? 14.796 -7.328 -18.652 1.00 97.38 101 VAL A N 1
ATOM 790 C CA . VAL A 1 101 ? 14.987 -6.386 -17.543 1.00 97.38 101 VAL A CA 1
ATOM 791 C C . VAL A 1 101 ? 15.991 -6.987 -16.583 1.00 97.38 101 VAL A C 1
ATOM 793 O O . VAL A 1 101 ? 15.771 -8.084 -16.086 1.00 97.38 101 VAL A O 1
ATOM 796 N N . ASP A 1 102 ? 17.064 -6.257 -16.295 1.00 97.88 102 ASP A N 1
ATOM 797 C CA . ASP A 1 102 ? 18.042 -6.652 -15.283 1.00 97.88 102 ASP A CA 1
ATOM 798 C C . ASP A 1 102 ? 17.402 -6.610 -13.885 1.00 97.88 102 ASP A C 1
ATOM 800 O O . ASP A 1 102 ? 17.111 -5.508 -13.394 1.00 97.88 102 ASP A O 1
ATOM 804 N N . PRO A 1 103 ? 17.190 -7.765 -13.221 1.00 97.94 103 PRO A N 1
ATOM 805 C CA . PRO A 1 103 ? 16.519 -7.797 -11.926 1.00 97.94 103 PRO A CA 1
ATOM 806 C C . PRO A 1 103 ? 17.316 -7.049 -10.858 1.00 97.94 103 PRO A C 1
ATOM 808 O O . PRO A 1 103 ? 16.747 -6.310 -10.062 1.00 97.94 103 PRO A O 1
ATOM 811 N N . THR A 1 104 ? 18.646 -7.168 -10.869 1.00 98.00 104 THR A N 1
ATOM 812 C CA . THR A 1 104 ? 19.508 -6.506 -9.885 1.00 98.00 104 THR A CA 1
ATOM 813 C C . THR A 1 104 ? 19.527 -4.994 -10.093 1.00 98.00 104 THR A C 1
ATOM 815 O O . THR A 1 104 ? 19.471 -4.242 -9.120 1.00 98.00 104 THR A O 1
ATOM 818 N N . CYS A 1 105 ? 19.565 -4.517 -11.341 1.00 98.31 105 CYS A N 1
ATOM 819 C CA . CYS A 1 105 ? 19.405 -3.086 -11.618 1.00 98.31 105 CYS A CA 1
ATOM 820 C C . CYS A 1 105 ? 18.057 -2.574 -11.100 1.00 98.31 105 CYS A C 1
ATOM 822 O O . CYS A 1 105 ? 18.024 -1.582 -10.373 1.00 98.31 105 CYS A O 1
ATOM 824 N N . PHE A 1 106 ? 16.963 -3.267 -11.438 1.00 98.25 106 PHE A N 1
ATOM 825 C CA . PHE A 1 106 ? 15.615 -2.869 -11.039 1.00 98.25 106 PHE A CA 1
ATOM 826 C C . PHE A 1 106 ? 15.478 -2.811 -9.514 1.00 98.25 106 PHE A C 1
ATOM 828 O O . PHE A 1 106 ? 15.052 -1.794 -8.973 1.00 98.25 106 PHE A O 1
ATOM 835 N N . GLN A 1 107 ? 15.917 -3.861 -8.817 1.00 98.25 107 GLN A N 1
ATOM 836 C CA . GLN A 1 107 ? 15.879 -3.935 -7.357 1.00 98.25 107 GLN A CA 1
ATOM 837 C C . GLN A 1 107 ? 16.636 -2.765 -6.708 1.00 98.25 107 GLN A C 1
ATOM 839 O O . GLN A 1 107 ? 16.097 -2.101 -5.821 1.00 98.25 107 GLN A O 1
ATOM 844 N N . ASN A 1 108 ? 17.845 -2.460 -7.192 1.00 98.19 108 ASN A N 1
ATOM 845 C CA . ASN A 1 108 ? 18.661 -1.359 -6.676 1.00 98.19 108 ASN A CA 1
ATOM 846 C C . ASN A 1 108 ? 18.037 0.021 -6.947 1.00 98.19 108 ASN A C 1
ATOM 848 O O . ASN A 1 108 ? 18.118 0.913 -6.102 1.00 98.19 108 ASN A O 1
ATOM 852 N N . GLU A 1 109 ? 17.430 0.237 -8.117 1.00 97.88 109 GLU A N 1
ATOM 853 C CA . GLU A 1 109 ? 16.753 1.504 -8.426 1.00 97.88 109 GLU A CA 1
ATOM 854 C C . GLU A 1 109 ? 15.489 1.692 -7.580 1.00 97.88 109 GLU A C 1
ATOM 856 O O . GLU A 1 109 ? 15.294 2.758 -6.989 1.00 97.88 109 GLU A O 1
ATOM 861 N N . THR A 1 110 ? 14.686 0.640 -7.422 1.00 98.06 110 THR A N 1
ATOM 862 C CA . THR A 1 110 ? 13.510 0.652 -6.546 1.00 98.06 110 THR A CA 1
ATOM 863 C C . THR A 1 110 ? 13.899 0.846 -5.076 1.00 98.06 110 THR A C 1
ATOM 865 O O . THR A 1 110 ? 13.216 1.575 -4.353 1.00 98.06 110 THR A O 1
ATOM 868 N N . GLU A 1 111 ? 15.030 0.294 -4.619 1.00 97.88 111 GLU A N 1
ATOM 869 C CA . GLU A 1 111 ? 15.576 0.571 -3.281 1.00 97.88 111 GLU A CA 1
ATOM 870 C C . GLU A 1 111 ? 15.920 2.055 -3.101 1.00 97.88 111 GLU A C 1
ATOM 872 O O . GLU A 1 111 ? 15.494 2.682 -2.131 1.00 97.88 111 GLU A O 1
ATOM 877 N N . LYS A 1 112 ? 16.629 2.661 -4.063 1.00 98.12 112 LYS A N 1
ATOM 878 C CA . LYS A 1 112 ? 16.985 4.090 -4.007 1.00 98.12 112 LYS A CA 1
ATOM 879 C C . LYS A 1 112 ? 15.747 4.980 -3.918 1.00 98.12 112 LYS A C 1
ATOM 881 O O . LYS A 1 112 ? 15.735 5.937 -3.140 1.0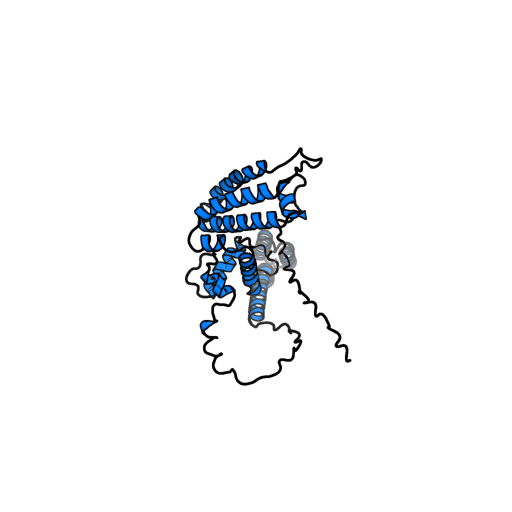0 98.12 112 LYS A O 1
ATOM 886 N N . LEU A 1 113 ? 14.708 4.674 -4.698 1.00 97.56 113 LEU A N 1
ATOM 887 C CA . LEU A 1 113 ? 13.430 5.385 -4.632 1.00 97.56 113 LEU A CA 1
ATOM 888 C C . LEU A 1 113 ? 12.745 5.185 -3.279 1.00 97.56 113 LEU A C 1
ATOM 890 O O . LEU A 1 113 ? 12.291 6.158 -2.676 1.00 97.56 113 LEU A O 1
ATOM 894 N N . THR A 1 114 ? 12.718 3.953 -2.775 1.00 98.50 114 THR A N 1
ATOM 895 C CA . THR A 1 114 ? 12.177 3.626 -1.450 1.00 98.50 114 THR A CA 1
ATOM 896 C C . THR A 1 114 ? 12.835 4.480 -0.366 1.00 98.50 114 THR A C 1
ATOM 898 O O . THR A 1 114 ? 12.143 5.181 0.375 1.00 98.50 114 THR A O 1
ATOM 901 N N . GLU A 1 115 ? 14.167 4.517 -0.317 1.00 98.44 115 GLU A N 1
ATOM 902 C CA . GLU A 1 115 ? 14.906 5.294 0.682 1.00 98.44 115 GLU A CA 1
ATOM 903 C C . GLU A 1 115 ? 14.703 6.811 0.522 1.00 98.44 115 GLU A C 1
ATOM 905 O O . GLU A 1 115 ? 14.520 7.519 1.517 1.00 98.44 115 GLU A O 1
ATOM 910 N N . LYS A 1 116 ? 14.623 7.324 -0.717 1.00 98.38 116 LYS A N 1
ATOM 911 C CA . LYS A 1 116 ? 14.257 8.728 -0.991 1.00 98.38 116 LYS A CA 1
ATOM 912 C C . LYS A 1 116 ? 12.911 9.094 -0.358 1.00 98.38 116 LYS A C 1
ATOM 914 O O . LYS A 1 116 ? 12.780 10.166 0.238 1.00 98.38 116 LYS A O 1
ATOM 919 N N . TYR A 1 117 ? 11.898 8.237 -0.484 1.00 98.50 117 TYR A N 1
ATOM 920 C CA . TYR A 1 117 ? 10.565 8.520 0.051 1.00 98.50 117 TYR A CA 1
ATOM 921 C C . TYR A 1 117 ? 10.456 8.281 1.560 1.00 98.50 117 TYR A C 1
ATOM 923 O O . TYR A 1 117 ? 9.772 9.057 2.234 1.00 98.50 117 TYR A O 1
ATOM 931 N N . LYS A 1 118 ? 11.183 7.303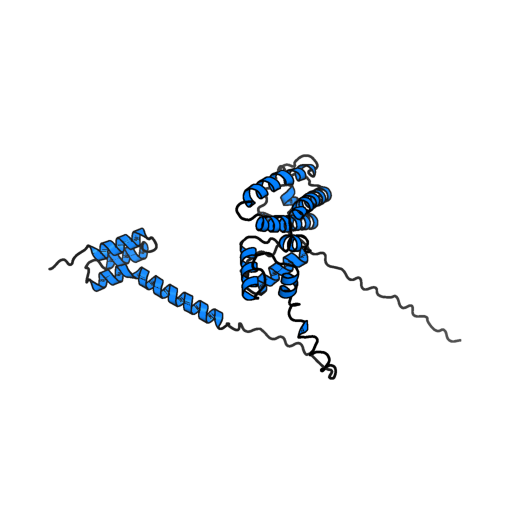 2.117 1.00 98.50 118 LYS A N 1
ATOM 932 C CA . LYS A 1 118 ? 11.264 7.088 3.571 1.00 98.50 118 LYS A CA 1
ATOM 933 C C . LYS A 1 118 ? 11.779 8.309 4.325 1.00 98.50 118 LYS A C 1
ATOM 935 O O . LYS A 1 118 ? 11.249 8.623 5.385 1.00 98.50 118 LYS A O 1
ATOM 940 N N . GLN A 1 119 ? 12.720 9.067 3.758 1.00 98.44 119 GLN A N 1
ATOM 941 C CA . GLN A 1 119 ? 13.231 10.309 4.366 1.00 98.44 119 GLN A CA 1
ATOM 942 C C . GLN A 1 119 ? 12.151 11.375 4.628 1.00 98.44 119 GLN A C 1
ATOM 944 O O . GLN A 1 119 ? 12.370 12.298 5.411 1.00 98.44 119 GLN A O 1
ATOM 949 N N . ARG A 1 120 ? 10.986 11.278 3.974 1.00 98.25 120 ARG A N 1
ATOM 950 C CA . ARG A 1 120 ? 9.854 12.204 4.148 1.00 98.25 120 ARG A CA 1
ATOM 951 C C . ARG A 1 120 ? 8.843 11.717 5.184 1.00 98.25 120 ARG A C 1
ATOM 953 O O . ARG A 1 120 ? 7.926 12.464 5.527 1.00 98.25 120 ARG A O 1
ATOM 960 N N . LEU A 1 121 ? 8.956 10.470 5.628 1.00 98.56 121 LEU A N 1
ATOM 961 C CA . LEU A 1 121 ? 8.067 9.868 6.611 1.00 98.56 121 LEU A CA 1
ATOM 962 C C . LEU A 1 121 ? 8.518 10.206 8.029 1.00 98.56 121 LEU A C 1
ATOM 964 O O . LEU A 1 121 ? 9.692 10.454 8.294 1.00 98.56 121 LEU A O 1
ATOM 968 N N . SER A 1 122 ? 7.569 10.204 8.960 1.00 98.31 122 SER A N 1
ATOM 969 C CA . SER A 1 122 ? 7.847 10.421 10.380 1.00 98.31 122 SER A CA 1
ATOM 970 C C . SER A 1 122 ? 6.823 9.717 11.265 1.00 98.31 122 SER A C 1
ATOM 972 O O . SER A 1 122 ? 5.709 9.419 10.826 1.00 98.31 122 SER A O 1
ATOM 974 N N . GLY A 1 123 ? 7.200 9.461 12.520 1.00 98.06 123 GLY A N 1
ATOM 975 C CA . GLY A 1 123 ? 6.327 8.813 13.499 1.00 98.06 123 GLY A CA 1
ATOM 976 C C . GLY A 1 123 ? 5.789 7.463 12.997 1.00 98.06 123 GLY A C 1
ATOM 977 O O . GLY A 1 123 ? 6.522 6.746 12.310 1.00 98.06 123 GLY A O 1
ATOM 978 N N . PRO A 1 124 ? 4.500 7.150 13.238 1.00 98.31 124 PRO A N 1
ATOM 979 C CA . PRO A 1 124 ? 3.902 5.872 12.843 1.00 98.31 124 PRO A CA 1
ATOM 980 C C . PRO A 1 124 ? 3.989 5.553 11.345 1.00 98.31 124 PRO A C 1
ATOM 982 O O . PRO A 1 124 ? 4.006 4.389 10.962 1.00 98.31 124 PRO A O 1
ATOM 985 N N . ALA A 1 125 ? 4.060 6.572 10.482 1.00 98.50 125 ALA A N 1
ATOM 986 C CA . ALA A 1 125 ? 4.196 6.357 9.046 1.00 98.50 125 ALA A CA 1
ATOM 987 C C . ALA A 1 125 ? 5.590 5.822 8.674 1.00 98.50 125 ALA A C 1
ATOM 989 O O . ALA A 1 125 ? 5.712 4.989 7.779 1.00 98.50 125 ALA A O 1
ATOM 990 N N . LEU A 1 126 ? 6.637 6.284 9.369 1.00 98.69 126 LEU A N 1
ATOM 991 C CA . LEU A 1 126 ? 8.008 5.804 9.178 1.00 98.69 126 LEU A CA 1
ATOM 992 C C . LEU A 1 126 ? 8.212 4.422 9.806 1.00 98.69 126 LEU A C 1
ATOM 994 O O . LEU A 1 126 ? 8.848 3.575 9.189 1.00 98.69 126 LEU A O 1
ATOM 998 N N . GLU A 1 127 ? 7.649 4.187 10.995 1.00 98.50 127 GLU A N 1
ATOM 999 C CA . GLU A 1 127 ? 7.610 2.856 11.625 1.00 98.50 127 GLU A CA 1
ATOM 1000 C C . GLU A 1 127 ? 6.993 1.833 10.667 1.00 98.50 127 GLU A C 1
ATOM 1002 O O . GLU A 1 127 ? 7.589 0.799 10.368 1.00 98.50 127 GLU A O 1
ATOM 1007 N N . GLU A 1 128 ? 5.841 2.176 10.083 1.00 98.19 128 GLU A N 1
ATOM 1008 C CA . GLU A 1 128 ? 5.180 1.315 9.116 1.00 98.19 128 GLU A CA 1
ATOM 1009 C C . GLU A 1 128 ? 6.039 1.045 7.883 1.00 98.19 128 GLU A C 1
ATOM 1011 O O . GLU A 1 128 ? 6.120 -0.110 7.492 1.00 98.19 128 GLU A O 1
ATOM 1016 N N . ALA A 1 129 ? 6.702 2.045 7.294 1.00 98.19 129 ALA A N 1
ATOM 1017 C CA . ALA A 1 129 ? 7.543 1.856 6.107 1.00 98.19 129 ALA A CA 1
ATOM 1018 C C . ALA A 1 129 ? 8.871 1.123 6.374 1.00 98.19 129 ALA A C 1
ATOM 1020 O O . ALA A 1 129 ? 9.457 0.559 5.452 1.00 98.19 129 ALA A O 1
ATOM 1021 N N . ASN A 1 130 ? 9.358 1.126 7.617 1.00 98.25 130 ASN A N 1
ATOM 1022 C CA . ASN A 1 130 ? 10.566 0.397 8.015 1.00 98.25 130 ASN A CA 1
ATOM 1023 C C . ASN A 1 130 ? 10.289 -1.051 8.430 1.00 98.25 130 ASN A C 1
ATOM 1025 O O . ASN A 1 130 ? 11.227 -1.838 8.573 1.00 98.25 130 ASN A O 1
ATOM 1029 N N . ARG A 1 131 ? 9.020 -1.412 8.625 1.00 97.75 131 ARG A N 1
ATOM 1030 C CA . ARG A 1 131 ? 8.628 -2.760 9.022 1.00 97.75 131 ARG A CA 1
ATOM 1031 C C . ARG A 1 131 ? 9.005 -3.787 7.949 1.00 97.75 131 ARG A C 1
ATOM 1033 O O . ARG A 1 131 ? 8.708 -3.550 6.775 1.00 97.75 131 ARG A O 1
ATOM 1040 N N . PRO A 1 132 ? 9.569 -4.952 8.320 1.00 97.44 132 PRO A N 1
ATOM 1041 C CA . PRO A 1 132 ? 9.776 -6.045 7.378 1.00 97.44 132 PRO A CA 1
ATOM 1042 C C . PRO A 1 132 ? 8.478 -6.411 6.652 1.00 97.44 132 PRO A C 1
ATOM 1044 O O . PRO A 1 132 ? 7.431 -6.566 7.285 1.00 97.44 132 PRO A O 1
ATOM 1047 N N . ILE A 1 133 ? 8.548 -6.589 5.331 1.00 96.31 133 ILE A N 1
ATOM 1048 C CA . ILE A 1 133 ? 7.354 -6.817 4.504 1.00 96.31 133 ILE A CA 1
ATOM 1049 C C . ILE A 1 133 ? 6.548 -8.048 4.955 1.00 96.31 133 ILE A C 1
ATOM 1051 O O . ILE A 1 133 ? 5.321 -8.015 4.952 1.00 96.31 133 ILE A O 1
ATOM 1055 N N . ASP A 1 134 ? 7.213 -9.097 5.447 1.00 95.62 134 ASP A N 1
ATOM 1056 C CA . ASP A 1 134 ? 6.549 -10.302 5.965 1.00 95.62 134 ASP A CA 1
ATOM 1057 C C . ASP A 1 134 ? 5.692 -10.007 7.200 1.00 95.62 134 ASP A C 1
ATOM 1059 O O . ASP A 1 134 ? 4.566 -10.495 7.323 1.00 95.62 134 ASP A O 1
ATOM 1063 N N . GLU A 1 135 ? 6.203 -9.172 8.106 1.00 96.50 135 GLU A N 1
ATOM 1064 C CA . GLU A 1 135 ? 5.461 -8.735 9.284 1.00 96.50 135 GLU A CA 1
ATOM 1065 C C . GLU A 1 135 ? 4.302 -7.819 8.877 1.00 96.50 135 GLU A C 1
ATOM 1067 O O . GLU A 1 135 ? 3.188 -7.963 9.377 1.00 96.50 135 GLU A O 1
ATOM 1072 N N . HIS A 1 136 ? 4.523 -6.921 7.916 1.00 97.44 136 HIS A N 1
ATOM 1073 C CA . HIS A 1 136 ? 3.483 -6.035 7.400 1.00 97.44 136 HIS A CA 1
ATOM 1074 C C . HIS A 1 136 ? 2.314 -6.814 6.766 1.00 97.44 136 HIS A C 1
ATOM 1076 O O . HIS A 1 136 ? 1.153 -6.591 7.109 1.00 97.44 136 HIS A O 1
ATOM 1082 N N . ILE A 1 137 ? 2.612 -7.812 5.931 1.00 96.75 137 ILE A N 1
ATOM 1083 C CA . ILE A 1 137 ? 1.623 -8.735 5.352 1.00 96.75 137 ILE A CA 1
ATOM 1084 C C . ILE A 1 137 ? 0.895 -9.523 6.456 1.00 96.75 137 ILE A C 1
ATOM 1086 O O . ILE A 1 137 ? -0.331 -9.679 6.417 1.00 96.75 137 ILE A O 1
ATOM 1090 N N . ALA A 1 138 ? 1.621 -10.001 7.473 1.00 96.12 138 ALA A N 1
ATOM 1091 C CA . ALA A 1 138 ? 1.032 -10.737 8.590 1.00 96.12 138 ALA A CA 1
ATOM 1092 C C . ALA A 1 138 ? 0.050 -9.880 9.409 1.00 96.12 138 ALA A C 1
ATOM 1094 O O . ALA A 1 138 ? -1.012 -10.372 9.797 1.00 96.12 138 ALA A O 1
ATOM 1095 N N . LEU A 1 139 ? 0.344 -8.593 9.618 1.00 97.62 139 LEU A N 1
ATOM 1096 C CA . LEU A 1 139 ? -0.558 -7.660 10.301 1.00 97.62 139 LEU A CA 1
ATOM 1097 C C . LEU A 1 139 ? -1.849 -7.426 9.495 1.00 97.62 139 LEU A C 1
ATOM 1099 O O . LEU A 1 139 ? -2.943 -7.440 10.065 1.00 97.62 139 LEU A O 1
ATOM 1103 N N . GLN A 1 140 ? -1.761 -7.293 8.167 1.00 97.69 140 GLN A N 1
ATOM 1104 C CA . GLN A 1 140 ? -2.947 -7.213 7.303 1.00 97.69 140 GLN A CA 1
ATOM 1105 C C . GLN A 1 140 ? -3.807 -8.474 7.412 1.00 97.69 140 GLN A C 1
ATOM 1107 O O . GLN A 1 140 ? -5.027 -8.397 7.583 1.00 97.69 140 GLN A O 1
ATOM 1112 N N . LYS A 1 141 ? -3.167 -9.650 7.363 1.00 96.00 141 LYS A N 1
ATOM 1113 C CA . LYS A 1 141 ? -3.843 -10.935 7.561 1.00 96.00 141 LYS A CA 1
ATOM 1114 C C . LYS A 1 141 ? -4.536 -10.981 8.918 1.00 96.00 141 LYS A C 1
ATOM 1116 O O . LYS A 1 141 ? -5.687 -11.402 9.009 1.00 96.00 141 LYS A O 1
ATOM 1121 N N . ARG A 1 142 ? -3.870 -10.495 9.965 1.00 96.31 142 ARG A N 1
ATOM 1122 C CA . ARG A 1 142 ? -4.414 -10.460 11.320 1.00 96.31 142 ARG A CA 1
ATOM 1123 C C . ARG A 1 142 ? -5.651 -9.569 11.424 1.00 96.31 142 ARG A C 1
ATOM 1125 O O . ARG A 1 142 ? -6.628 -9.974 12.049 1.00 96.31 142 ARG A O 1
ATOM 1132 N N . LEU A 1 143 ? -5.663 -8.406 10.770 1.00 97.25 143 LEU A N 1
ATOM 1133 C CA . LEU A 1 143 ? -6.865 -7.568 10.667 1.00 97.25 143 LEU A CA 1
ATOM 1134 C C . LEU A 1 143 ? -8.028 -8.310 9.995 1.00 97.25 143 LEU A C 1
ATOM 1136 O O . LEU A 1 143 ? -9.168 -8.200 10.451 1.00 97.25 143 LEU A O 1
ATOM 1140 N N . ALA A 1 144 ? -7.750 -9.085 8.943 1.00 96.19 144 ALA A N 1
ATOM 1141 C CA . ALA A 1 144 ? -8.762 -9.899 8.273 1.00 96.19 144 ALA A CA 1
ATOM 1142 C C . ALA A 1 144 ? -9.300 -11.022 9.174 1.00 96.19 144 ALA A C 1
ATOM 1144 O O . ALA A 1 144 ? -10.512 -11.190 9.282 1.00 96.19 144 ALA A O 1
ATOM 1145 N N . GLU A 1 145 ? -8.427 -11.740 9.882 1.00 94.81 145 GLU A N 1
ATOM 1146 C CA . GLU A 1 145 ? -8.815 -12.792 10.836 1.00 94.81 145 GLU A CA 1
ATOM 1147 C C . GLU A 1 145 ? -9.666 -12.263 11.996 1.00 94.81 145 GLU A C 1
ATOM 1149 O O . GLU A 1 145 ? -10.561 -12.954 12.481 1.00 94.81 145 GLU A O 1
ATOM 1154 N N . LEU A 1 146 ? -9.403 -11.029 12.432 1.00 95.19 146 LEU A N 1
ATOM 1155 C CA . LEU A 1 146 ? -10.181 -10.337 13.458 1.00 95.19 146 LEU A CA 1
ATOM 1156 C C . LEU A 1 146 ? -11.506 -9.756 12.925 1.00 95.19 146 LEU A C 1
ATOM 1158 O O . LEU A 1 146 ? -12.287 -9.210 13.702 1.00 95.19 146 LEU A O 1
ATOM 1162 N N . GLY A 1 147 ? -11.778 -9.876 11.622 1.00 96.06 147 GLY A N 1
ATOM 1163 C CA . GLY A 1 147 ? -13.024 -9.431 10.997 1.00 96.06 147 GLY A CA 1
ATOM 1164 C C . GLY A 1 147 ? -13.074 -7.942 10.649 1.00 96.06 147 GLY A C 1
ATOM 1165 O O . GLY A 1 147 ? -14.153 -7.433 10.351 1.00 96.06 147 GLY A O 1
ATOM 1166 N N . PHE A 1 148 ? -11.937 -7.235 10.662 1.00 97.31 148 PHE A N 1
ATOM 1167 C CA . PHE A 1 148 ? -11.871 -5.830 10.235 1.00 97.31 148 PHE A CA 1
ATOM 1168 C C . PHE A 1 148 ? -11.774 -5.672 8.712 1.00 97.31 148 PHE A C 1
ATOM 1170 O O . PHE A 1 148 ? -12.072 -4.596 8.195 1.00 97.31 148 PHE A O 1
ATOM 1177 N N . LEU A 1 149 ? -11.385 -6.728 7.987 1.00 96.81 149 LEU A N 1
ATOM 1178 C CA . LEU A 1 149 ? -11.350 -6.756 6.522 1.00 96.81 149 LEU A CA 1
ATOM 1179 C C . LEU A 1 149 ? -12.321 -7.810 5.961 1.00 96.81 149 LEU A C 1
ATOM 1181 O O . LEU A 1 149 ? -12.481 -8.873 6.564 1.00 96.81 149 LEU A O 1
ATOM 1185 N N . PRO A 1 150 ? -12.941 -7.564 4.790 1.00 93.75 150 PRO A N 1
ATOM 1186 C CA . PRO A 1 150 ? -13.709 -8.579 4.070 1.00 93.75 150 PRO A CA 1
ATOM 1187 C C . PRO A 1 150 ? -12.877 -9.832 3.766 1.00 93.75 150 PRO A C 1
ATOM 1189 O O . PRO A 1 150 ? -11.706 -9.721 3.408 1.00 93.75 150 PRO A O 1
ATOM 1192 N N . SER A 1 151 ? -13.492 -11.016 3.816 1.00 87.00 151 SER A N 1
ATOM 1193 C CA . SER A 1 151 ? -12.810 -12.310 3.620 1.00 87.00 151 SER A CA 1
ATOM 1194 C C . SER A 1 151 ? -12.198 -12.522 2.230 1.00 87.00 151 SER A C 1
ATOM 1196 O O . SER A 1 151 ? -11.381 -13.417 2.055 1.00 87.00 151 SER A O 1
ATOM 1198 N N . ASN A 1 152 ? -12.608 -11.737 1.234 1.00 89.69 152 ASN A N 1
ATOM 1199 C CA . ASN A 1 152 ? -12.068 -11.754 -0.127 1.00 89.69 152 ASN A CA 1
ATOM 1200 C C . ASN A 1 152 ? -10.996 -10.674 -0.358 1.00 89.69 152 ASN A C 1
ATOM 1202 O O . ASN A 1 152 ? -10.610 -10.436 -1.501 1.00 89.69 152 ASN A O 1
ATOM 1206 N N . THR A 1 153 ? -10.562 -9.985 0.698 1.00 91.88 153 THR A N 1
ATOM 1207 C CA . THR A 1 153 ? -9.511 -8.971 0.611 1.00 91.88 153 THR A CA 1
ATOM 1208 C C . THR A 1 153 ? -8.190 -9.652 0.275 1.00 91.88 153 THR A C 1
ATOM 1210 O O . THR A 1 153 ? -7.789 -10.595 0.958 1.00 91.88 153 THR A O 1
ATOM 1213 N N . LYS A 1 154 ? -7.517 -9.174 -0.775 1.00 92.62 154 LYS A N 1
ATOM 1214 C CA . LYS A 1 154 ? -6.158 -9.606 -1.108 1.00 92.62 154 LYS A CA 1
ATOM 1215 C C . LYS A 1 154 ? -5.217 -9.196 0.027 1.00 92.62 154 LYS A C 1
ATOM 1217 O O . LYS A 1 154 ? -5.306 -8.078 0.528 1.00 92.62 154 LYS A O 1
ATOM 1222 N N . ILE A 1 155 ? -4.370 -10.130 0.447 1.00 94.81 155 ILE A N 1
ATOM 1223 C CA . ILE A 1 155 ? -3.364 -9.922 1.487 1.00 94.81 155 ILE A CA 1
ATOM 1224 C C . ILE A 1 155 ? -2.007 -9.840 0.790 1.00 94.81 155 ILE A C 1
ATOM 1226 O O . ILE A 1 155 ? -1.445 -10.861 0.402 1.00 94.81 155 ILE A O 1
ATOM 1230 N N . ASP A 1 156 ? -1.540 -8.619 0.577 1.00 92.06 156 ASP A N 1
ATOM 1231 C CA . ASP A 1 156 ? -0.363 -8.262 -0.221 1.00 92.06 156 ASP A CA 1
ATOM 1232 C C . ASP A 1 156 ? 0.572 -7.279 0.498 1.00 92.06 156 ASP A C 1
ATOM 1234 O O . ASP A 1 156 ? 1.657 -6.995 0.007 1.00 92.06 156 ASP A O 1
ATOM 1238 N N . GLY A 1 157 ? 0.189 -6.788 1.680 1.00 94.12 157 GLY A N 1
ATOM 1239 C CA . GLY A 1 157 ? 0.934 -5.769 2.415 1.00 94.12 157 GLY A CA 1
ATOM 1240 C C . GLY A 1 157 ? 0.669 -4.351 1.909 1.00 94.12 157 GLY A C 1
ATOM 1241 O O . GLY A 1 157 ? 1.299 -3.415 2.381 1.00 94.12 157 GLY A O 1
ATOM 1242 N N . VAL A 1 158 ? -0.275 -4.139 0.988 1.00 94.94 158 VAL A N 1
ATOM 1243 C CA . VAL A 1 158 ? -0.554 -2.807 0.440 1.00 94.94 158 VAL A CA 1
ATOM 1244 C C . VAL A 1 158 ? -1.717 -2.150 1.182 1.00 94.94 158 VAL A C 1
ATOM 1246 O O . VAL A 1 158 ? -2.893 -2.496 1.031 1.00 94.94 158 VAL A O 1
ATOM 1249 N N . TYR A 1 159 ? -1.407 -1.151 2.013 1.00 97.31 159 TYR A N 1
ATOM 1250 C CA . TYR A 1 159 ? -2.397 -0.523 2.897 1.00 97.31 159 TYR A CA 1
ATOM 1251 C C . TYR A 1 159 ? -3.157 0.611 2.193 1.00 97.31 159 TYR A C 1
ATOM 1253 O O . TYR A 1 159 ? -2.988 1.808 2.465 1.00 97.31 159 TYR A O 1
ATOM 1261 N N . GLY A 1 160 ? -4.035 0.208 1.272 1.00 94.94 160 GLY A N 1
ATOM 1262 C CA . GLY A 1 160 ? -4.993 1.072 0.584 1.00 94.94 160 GLY A CA 1
ATOM 1263 C C . GLY A 1 160 ? -6.107 1.611 1.495 1.00 94.94 160 GLY A C 1
ATOM 1264 O O . GLY A 1 160 ? -6.159 1.347 2.692 1.00 94.94 160 GLY A O 1
ATOM 1265 N N . SER A 1 161 ? -7.054 2.371 0.933 1.00 94.31 161 SER A N 1
ATOM 1266 C CA . SER A 1 161 ? -8.076 3.083 1.727 1.00 94.31 161 SER A CA 1
ATOM 1267 C C . SER A 1 161 ? -8.964 2.179 2.587 1.00 94.31 161 SER A C 1
ATOM 1269 O O . SER A 1 161 ? -9.340 2.583 3.682 1.00 94.31 161 SER A O 1
ATOM 1271 N N . SER A 1 162 ? -9.303 0.974 2.115 1.00 95.25 162 SER A N 1
ATOM 1272 C CA . SER A 1 162 ? -10.083 0.002 2.894 1.00 95.25 162 SER A CA 1
ATOM 1273 C C . SER A 1 162 ? -9.300 -0.508 4.103 1.00 95.25 162 SER A C 1
ATOM 1275 O O . SER A 1 162 ? -9.841 -0.562 5.204 1.00 95.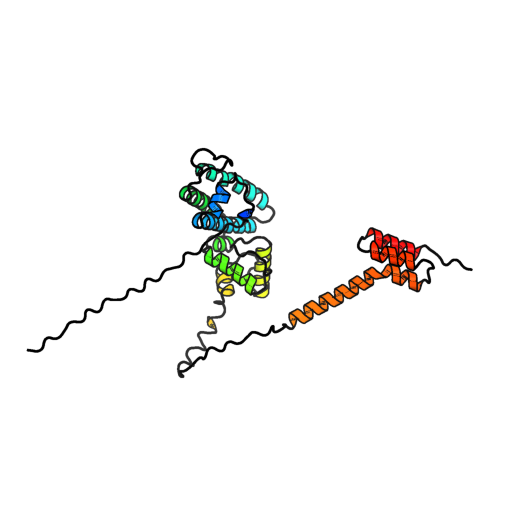25 162 SER A O 1
ATOM 1277 N N . VAL A 1 163 ? -8.012 -0.814 3.919 1.00 97.88 163 VAL A N 1
ATOM 1278 C CA . VAL A 1 163 ? -7.124 -1.259 4.999 1.00 97.88 163 VAL A CA 1
ATOM 1279 C C . VAL A 1 163 ? -6.889 -0.137 6.007 1.00 97.88 163 VAL A C 1
ATOM 1281 O O . VAL A 1 163 ? -7.004 -0.375 7.203 1.00 97.88 163 VAL A O 1
ATOM 1284 N N . ARG A 1 164 ? -6.688 1.110 5.557 1.00 98.06 164 ARG A N 1
ATOM 1285 C CA . ARG A 1 164 ? -6.587 2.283 6.450 1.00 98.06 164 ARG A CA 1
ATOM 1286 C C . ARG A 1 164 ? -7.830 2.453 7.326 1.00 98.06 164 ARG A C 1
ATOM 1288 O O . ARG A 1 164 ? -7.707 2.611 8.535 1.00 98.06 164 ARG A O 1
ATOM 1295 N N . GLN A 1 165 ? -9.026 2.344 6.744 1.00 98.12 165 GLN A N 1
ATOM 1296 C CA . GLN A 1 165 ? -10.285 2.413 7.500 1.00 98.12 165 GLN A CA 1
ATOM 1297 C C . GLN A 1 165 ? -10.438 1.252 8.494 1.00 98.12 165 GLN A C 1
ATOM 1299 O O . GLN A 1 165 ? -10.946 1.444 9.603 1.00 98.12 165 GLN A O 1
ATOM 1304 N N . ALA A 1 166 ? -9.992 0.053 8.115 1.00 98.31 166 ALA A N 1
ATOM 1305 C CA . ALA A 1 166 ? -9.966 -1.106 9.000 1.00 98.31 166 ALA A CA 1
ATOM 1306 C C . ALA A 1 166 ? -9.018 -0.883 10.189 1.00 98.31 166 ALA A C 1
ATOM 1308 O O . ALA A 1 166 ? -9.414 -1.139 11.325 1.00 98.31 166 ALA A O 1
ATOM 1309 N N . ILE A 1 167 ? -7.823 -0.330 9.949 1.00 98.62 167 ILE A N 1
ATOM 1310 C CA . ILE A 1 167 ? -6.857 0.040 10.994 1.00 98.62 167 ILE A CA 1
ATOM 1311 C C . ILE A 1 167 ? -7.459 1.082 11.936 1.00 98.62 167 ILE A C 1
ATOM 1313 O O . ILE A 1 167 ? -7.460 0.864 13.141 1.00 98.62 167 ILE A O 1
ATOM 1317 N N . GLU A 1 168 ? -8.046 2.166 11.422 1.00 98.69 168 GLU A N 1
ATOM 1318 C CA . GLU A 1 168 ? -8.692 3.191 12.259 1.00 98.69 168 GLU A CA 1
ATOM 1319 C C . GLU A 1 168 ? -9.834 2.612 13.109 1.00 98.69 168 GLU A C 1
ATOM 1321 O O . GLU A 1 168 ? -10.049 3.002 14.260 1.00 98.69 168 GLU A O 1
ATOM 1326 N N . THR A 1 169 ? -10.591 1.667 12.550 1.00 98.50 169 THR A N 1
ATOM 1327 C CA . THR A 1 169 ? -11.669 0.983 13.270 1.00 98.50 169 THR A CA 1
ATOM 1328 C C . THR A 1 169 ? -11.111 0.086 14.366 1.00 98.50 169 THR A C 1
ATOM 1330 O O . THR A 1 169 ? -11.577 0.164 15.504 1.00 98.50 169 THR A O 1
ATOM 1333 N N . TRP A 1 170 ? -10.089 -0.711 14.056 1.00 98.19 170 TRP A N 1
ATOM 1334 C CA . TRP A 1 170 ? -9.383 -1.525 15.038 1.00 98.19 170 TRP A CA 1
ATOM 1335 C C . TRP A 1 170 ? -8.777 -0.656 16.150 1.00 98.19 170 TRP A C 1
ATOM 1337 O O . TRP A 1 170 ? -8.988 -0.958 17.325 1.00 98.19 170 TRP A O 1
ATOM 1347 N N . GLN A 1 171 ? -8.131 0.463 15.806 1.00 98.56 171 GLN A N 1
ATOM 1348 C CA . GLN A 1 171 ? -7.556 1.412 16.761 1.00 98.56 171 GLN A CA 1
ATOM 1349 C C . GLN A 1 171 ? -8.622 1.956 17.720 1.00 98.56 171 GLN A C 1
ATOM 1351 O O . GLN A 1 171 ? -8.437 1.949 18.937 1.00 98.56 171 GLN A O 1
ATOM 1356 N N . ARG A 1 172 ? -9.784 2.358 17.193 1.00 98.38 172 ARG A N 1
ATOM 1357 C CA . ARG A 1 172 ? -10.900 2.866 18.004 1.00 98.38 172 ARG A CA 1
ATOM 1358 C C . ARG A 1 172 ? -11.477 1.800 18.937 1.00 98.38 172 ARG A C 1
ATOM 1360 O O . ARG A 1 172 ? -11.741 2.092 20.097 1.00 98.38 172 ARG A O 1
ATOM 1367 N N . VAL A 1 173 ? -11.664 0.574 18.445 1.00 97.00 173 VAL A N 1
ATOM 1368 C CA . VAL A 1 173 ? -12.217 -0.543 19.234 1.00 97.00 173 VAL A CA 1
ATOM 1369 C C . VAL A 1 173 ? -11.254 -0.989 20.338 1.00 97.00 173 VAL A C 1
ATOM 1371 O O . VAL A 1 173 ? -11.700 -1.359 21.420 1.00 97.00 173 VAL A O 1
ATOM 1374 N N . ASN A 1 174 ? -9.945 -0.912 20.095 1.00 96.00 174 ASN A N 1
ATOM 1375 C CA . ASN A 1 174 ? -8.911 -1.298 21.060 1.00 96.00 174 ASN A CA 1
ATOM 1376 C C . ASN A 1 174 ? -8.430 -0.122 21.929 1.00 96.00 174 ASN A C 1
ATOM 1378 O O . ASN A 1 174 ? -7.403 -0.242 22.592 1.00 96.00 174 ASN A O 1
ATOM 1382 N N . ASN A 1 175 ? -9.159 1.004 21.939 1.00 97.00 175 ASN A N 1
ATOM 1383 C CA . ASN A 1 175 ? -8.847 2.207 22.723 1.00 97.00 175 ASN A CA 1
ATOM 1384 C C . ASN A 1 175 ? -7.396 2.681 22.555 1.00 97.00 175 ASN A C 1
ATOM 1386 O O . ASN A 1 175 ? -6.734 3.078 23.516 1.00 97.00 175 ASN A O 1
ATOM 1390 N N . ARG A 1 176 ? -6.886 2.607 21.324 1.00 96.81 176 ARG A N 1
ATOM 1391 C CA . ARG A 1 176 ? -5.528 3.041 21.006 1.00 96.81 176 ARG A CA 1
ATOM 1392 C C . ARG A 1 176 ? -5.421 4.560 21.169 1.00 96.81 176 ARG A C 1
ATOM 1394 O O . ARG A 1 176 ? -6.381 5.273 20.867 1.00 96.81 176 ARG A O 1
ATOM 1401 N N . PRO A 1 177 ? -4.270 5.078 21.634 1.00 95.44 177 PRO A N 1
ATOM 1402 C CA . PRO A 1 177 ? -4.107 6.505 21.912 1.00 95.44 177 PRO A CA 1
ATOM 1403 C C . PRO A 1 177 ? -4.198 7.374 20.651 1.00 95.44 177 PRO A C 1
ATOM 1405 O O . PRO A 1 177 ? -4.551 8.549 20.738 1.00 95.44 177 PRO A O 1
ATOM 1408 N N . LEU A 1 178 ? -3.899 6.803 19.481 1.00 95.75 178 LEU A N 1
ATOM 1409 C CA . LEU A 1 178 ? -3.981 7.464 18.184 1.00 95.75 178 LEU A CA 1
ATOM 1410 C C . LEU A 1 178 ? -4.879 6.654 17.243 1.00 95.75 178 LEU A C 1
ATOM 1412 O O . LEU A 1 178 ? -4.755 5.437 17.148 1.00 95.75 178 LEU A O 1
ATOM 1416 N N . VAL A 1 179 ? -5.766 7.351 16.528 1.00 97.88 179 VAL A N 1
ATOM 1417 C CA . VAL A 1 179 ? -6.598 6.791 15.452 1.00 97.88 179 VAL A CA 1
ATOM 1418 C C . VAL A 1 179 ? -6.219 7.510 14.162 1.00 97.88 179 VAL A C 1
ATOM 1420 O O . VAL A 1 179 ? -6.810 8.529 13.812 1.00 97.88 179 VAL A O 1
ATOM 1423 N N . ASN A 1 180 ? -5.154 7.041 13.517 1.00 96.31 180 ASN A N 1
ATOM 1424 C CA . ASN A 1 180 ? -4.515 7.713 12.377 1.00 96.31 180 ASN A CA 1
ATOM 1425 C C . ASN A 1 180 ? -4.431 6.833 11.114 1.00 96.31 180 ASN A C 1
ATOM 1427 O O . ASN A 1 180 ? -3.990 7.310 10.064 1.00 96.31 180 ASN A O 1
ATOM 1431 N N . GLY A 1 181 ? -4.839 5.563 11.213 1.00 97.56 181 GLY A N 1
ATOM 1432 C CA . GLY A 1 181 ? -4.801 4.613 10.102 1.00 97.56 181 GLY A CA 1
ATOM 1433 C C . GLY A 1 181 ? -3.407 4.069 9.777 1.00 97.56 181 GLY A C 1
ATOM 1434 O O . GLY A 1 181 ? -3.257 3.377 8.770 1.00 97.56 181 GLY A O 1
ATOM 1435 N N . PHE A 1 182 ? -2.399 4.356 10.600 1.00 98.44 182 PHE A N 1
ATOM 1436 C CA . PHE A 1 182 ? -1.090 3.701 10.578 1.00 98.44 182 PHE A CA 1
ATOM 1437 C C . PHE A 1 182 ? -1.027 2.641 11.665 1.00 98.44 182 PHE A C 1
ATOM 1439 O O . PHE A 1 182 ? -1.564 2.861 12.744 1.00 98.44 182 PHE A O 1
ATOM 1446 N N . ILE A 1 183 ? -0.344 1.528 11.413 1.00 98.12 183 ILE A N 1
ATOM 1447 C CA . ILE A 1 183 ? 0.010 0.592 12.485 1.00 98.12 183 ILE A CA 1
ATOM 1448 C C . ILE A 1 183 ? 1.392 1.004 12.995 1.00 98.12 183 ILE A C 1
ATOM 1450 O O . ILE A 1 183 ? 2.381 0.762 12.300 1.00 98.12 183 ILE A O 1
ATOM 1454 N N . SER A 1 184 ? 1.456 1.640 14.168 1.00 98.06 184 SER A N 1
ATOM 1455 C CA . SER A 1 184 ? 2.722 1.866 14.885 1.00 98.06 184 SER A CA 1
ATOM 1456 C C . SER A 1 184 ? 3.333 0.547 15.371 1.00 98.06 184 SER A C 1
ATOM 1458 O O . SER A 1 184 ? 2.682 -0.498 15.340 1.00 98.06 184 SER A O 1
ATOM 1460 N N . ASP A 1 185 ? 4.566 0.572 15.860 1.00 97.44 185 ASP A N 1
ATOM 1461 C CA . ASP A 1 185 ? 5.202 -0.628 16.421 1.00 97.44 185 ASP A CA 1
ATOM 1462 C C . ASP A 1 185 ? 4.495 -1.114 17.700 1.00 97.44 185 ASP A C 1
ATOM 1464 O O . ASP A 1 185 ? 4.321 -2.317 17.906 1.00 97.44 185 ASP A O 1
ATOM 1468 N N . ASP A 1 186 ? 3.980 -0.186 18.514 1.00 96.69 186 ASP A N 1
ATOM 1469 C CA . ASP A 1 186 ? 3.136 -0.510 19.674 1.00 96.69 186 ASP A CA 1
ATOM 1470 C C . ASP A 1 186 ? 1.791 -1.130 19.238 1.00 96.69 186 ASP A C 1
ATOM 1472 O O . ASP A 1 186 ? 1.336 -2.132 19.797 1.00 96.69 186 ASP A O 1
ATOM 1476 N N . ASP A 1 187 ? 1.172 -0.590 18.178 1.00 97.94 187 ASP A N 1
ATOM 1477 C CA . ASP A 1 187 ? -0.035 -1.173 17.589 1.00 97.94 187 ASP A CA 1
ATOM 1478 C C . ASP A 1 187 ? 0.222 -2.596 17.066 1.00 97.94 187 ASP A C 1
ATOM 1480 O O . ASP A 1 187 ? -0.584 -3.497 17.316 1.00 97.94 187 ASP A O 1
ATOM 1484 N N . ALA A 1 188 ? 1.348 -2.815 16.379 1.00 97.25 188 ALA A N 1
ATOM 1485 C CA . ALA A 1 188 ? 1.746 -4.118 15.849 1.00 97.25 188 ALA A CA 1
ATOM 1486 C C . ALA A 1 188 ? 1.935 -5.154 16.968 1.00 97.25 188 ALA A C 1
ATOM 1488 O O . ALA A 1 188 ? 1.433 -6.278 16.861 1.00 97.25 188 ALA A O 1
ATOM 1489 N N . GLY A 1 189 ? 2.581 -4.769 18.075 1.00 95.50 189 GLY A N 1
ATOM 1490 C CA . GLY A 1 189 ? 2.751 -5.627 19.250 1.00 95.50 189 GLY A CA 1
ATOM 1491 C C . GLY A 1 189 ? 1.417 -6.113 19.828 1.00 95.50 189 GLY A C 1
ATOM 1492 O O . GLY A 1 189 ? 1.252 -7.298 20.141 1.00 95.50 189 GLY A O 1
ATOM 1493 N N . ILE A 1 190 ? 0.425 -5.228 19.907 1.00 94.56 190 ILE A N 1
ATOM 1494 C CA . ILE A 1 190 ? -0.909 -5.574 20.415 1.00 94.56 190 ILE A CA 1
ATOM 1495 C C . ILE A 1 190 ? -1.695 -6.405 19.405 1.00 94.56 190 ILE A C 1
ATOM 1497 O O . ILE A 1 190 ? -2.308 -7.404 19.791 1.00 94.56 190 ILE A O 1
ATOM 1501 N N . LEU A 1 191 ? -1.647 -6.056 18.117 1.00 92.50 191 LEU A N 1
ATOM 1502 C CA . LEU A 1 191 ? -2.338 -6.794 17.057 1.00 92.50 191 LEU A CA 1
ATOM 1503 C C . LEU A 1 191 ? -1.861 -8.258 16.974 1.00 92.50 191 LEU A C 1
ATOM 1505 O O . LEU A 1 191 ? -2.678 -9.175 16.819 1.00 92.50 191 LEU A O 1
ATOM 1509 N N . ASN A 1 192 ? -0.557 -8.477 17.165 1.00 89.56 192 ASN A N 1
ATOM 1510 C CA . ASN A 1 192 ? 0.077 -9.797 17.207 1.00 89.56 192 ASN A CA 1
ATOM 1511 C C . ASN A 1 192 ? -0.220 -10.590 18.496 1.00 89.56 192 ASN A C 1
ATOM 1513 O O . ASN A 1 192 ? 0.133 -11.763 18.589 1.00 89.56 192 ASN A O 1
ATOM 1517 N N . GLY A 1 193 ? -0.912 -9.998 19.476 1.00 74.38 193 GLY A N 1
ATOM 1518 C CA . GLY A 1 193 ? -1.293 -10.668 20.721 1.00 74.38 193 GLY A CA 1
ATOM 1519 C C . GLY A 1 193 ? -0.225 -10.640 21.818 1.00 74.38 193 GLY A C 1
ATOM 1520 O O . GLY A 1 193 ? -0.401 -11.308 22.835 1.00 74.38 193 GLY A O 1
ATOM 1521 N N . ASN A 1 194 ? 0.839 -9.844 21.663 1.00 56.38 194 ASN A N 1
ATOM 1522 C CA . ASN A 1 194 ? 1.822 -9.615 22.729 1.00 56.38 194 ASN A CA 1
ATOM 1523 C C . ASN A 1 194 ? 1.350 -8.576 23.759 1.00 56.38 194 ASN A C 1
ATOM 1525 O O . ASN A 1 194 ? 1.927 -8.488 24.839 1.00 56.38 194 ASN A O 1
ATOM 1529 N N . GLY A 1 195 ? 0.260 -7.859 23.473 1.00 47.78 195 GLY A N 1
ATOM 1530 C CA . GLY A 1 195 ? -0.305 -6.809 24.326 1.00 47.78 195 GLY A CA 1
ATOM 1531 C C . GLY A 1 195 ? -0.909 -7.245 25.666 1.00 47.78 195 GLY A C 1
ATOM 1532 O O . GLY A 1 195 ? -1.284 -6.379 26.439 1.00 47.78 195 GLY A O 1
ATOM 1533 N N . ASN A 1 196 ? -1.003 -8.551 25.953 1.00 44.03 196 ASN A N 1
ATOM 1534 C CA . ASN A 1 196 ? -1.577 -9.086 27.202 1.00 44.03 196 ASN A CA 1
ATOM 1535 C C . ASN A 1 196 ? -0.666 -10.128 27.891 1.00 44.03 196 ASN A C 1
ATOM 1537 O O . ASN A 1 196 ? -1.139 -10.942 28.686 1.00 44.03 196 ASN A O 1
ATOM 1541 N N . ASN A 1 197 ? 0.634 -10.166 27.570 1.00 43.28 197 ASN A N 1
ATOM 1542 C CA . ASN A 1 197 ? 1.558 -11.144 28.163 1.00 43.28 197 ASN A CA 1
ATOM 1543 C C . ASN A 1 197 ? 2.163 -10.706 29.512 1.00 43.28 197 ASN A C 1
ATOM 1545 O O . ASN A 1 197 ? 2.748 -11.552 30.189 1.00 43.28 197 ASN A O 1
ATOM 1549 N N . GLU A 1 198 ? 1.960 -9.462 29.960 1.00 44.94 198 GLU A N 1
ATOM 1550 C CA . GLU A 1 198 ? 2.347 -9.033 31.317 1.00 44.94 198 GLU A CA 1
ATOM 1551 C C . GLU A 1 198 ? 1.434 -9.644 32.403 1.00 44.94 198 GLU A C 1
ATOM 1553 O O . GLU A 1 198 ? 1.924 -10.083 33.442 1.00 44.94 198 GLU A O 1
ATOM 1558 N N . ASP A 1 199 ? 0.144 -9.866 32.120 1.00 43.09 199 ASP A N 1
ATOM 1559 C CA . ASP A 1 199 ? -0.781 -10.562 33.040 1.00 43.09 199 ASP A CA 1
ATOM 1560 C C . ASP A 1 199 ? -0.626 -12.097 33.030 1.00 43.09 199 ASP A C 1
ATOM 1562 O O . ASP A 1 199 ? -1.184 -12.818 33.868 1.00 43.09 199 ASP A O 1
ATOM 1566 N N . ARG A 1 200 ? 0.151 -12.633 32.078 1.00 47.84 200 ARG A N 1
ATOM 1567 C CA . ARG A 1 200 ? 0.361 -14.080 31.915 1.00 47.84 200 ARG A CA 1
ATOM 1568 C C . ARG A 1 200 ? 1.657 -14.587 32.539 1.00 47.84 200 ARG A C 1
ATOM 1570 O O . ARG A 1 200 ? 1.764 -15.791 32.762 1.00 47.84 200 ARG A O 1
ATOM 1577 N N . GLN A 1 201 ? 2.611 -13.717 32.868 1.00 42.94 201 GLN A N 1
ATOM 1578 C CA . GLN A 1 201 ? 3.817 -14.132 33.595 1.00 42.94 201 GLN A CA 1
ATOM 1579 C C . GLN A 1 201 ? 3.572 -14.303 35.102 1.00 42.94 201 GLN A C 1
ATOM 1581 O O . GLN A 1 201 ? 4.103 -15.244 35.685 1.00 42.94 201 GLN A O 1
ATOM 1586 N N . ILE A 1 202 ? 2.676 -13.518 35.712 1.00 48.12 202 ILE A N 1
ATOM 1587 C CA . ILE A 1 202 ? 2.385 -13.602 37.159 1.00 48.12 202 ILE A CA 1
ATOM 1588 C C . ILE A 1 202 ? 1.688 -14.926 37.541 1.00 48.12 202 ILE A C 1
ATOM 1590 O O . ILE A 1 202 ? 1.880 -15.448 38.636 1.00 48.12 202 ILE A O 1
ATOM 1594 N N . ASN A 1 203 ? 0.929 -15.531 36.622 1.00 42.34 203 ASN A N 1
ATOM 1595 C CA . ASN A 1 203 ? 0.171 -16.761 36.887 1.00 42.34 203 ASN A CA 1
ATOM 1596 C C . ASN A 1 203 ? 0.930 -18.062 36.559 1.00 42.34 203 ASN A C 1
ATOM 1598 O O . ASN A 1 203 ? 0.443 -19.150 36.872 1.00 42.34 203 ASN A O 1
ATOM 1602 N N . ASN A 1 204 ? 2.112 -17.971 35.940 1.00 46.41 204 ASN A N 1
ATOM 1603 C CA . ASN A 1 204 ? 2.865 -19.139 35.472 1.00 46.41 204 ASN A CA 1
ATOM 1604 C C . ASN A 1 204 ? 3.993 -19.586 36.419 1.00 46.41 204 ASN A C 1
ATOM 1606 O O . ASN A 1 204 ? 4.518 -20.682 36.238 1.00 46.41 204 ASN A O 1
ATOM 1610 N N . GLU A 1 205 ? 4.310 -18.824 37.471 1.00 42.62 205 GLU A N 1
ATOM 1611 C CA . GLU A 1 205 ? 5.290 -19.242 38.490 1.00 42.62 205 GLU A CA 1
ATOM 1612 C C . GLU A 1 205 ? 4.686 -20.061 39.648 1.00 42.62 205 GLU A C 1
ATOM 1614 O O . GLU A 1 205 ? 5.434 -20.675 40.404 1.00 42.62 205 GLU A O 1
ATOM 1619 N N . LEU A 1 206 ? 3.352 -20.174 39.763 1.00 46.78 206 LEU A N 1
ATOM 1620 C CA . LEU A 1 206 ? 2.710 -20.969 40.828 1.00 46.78 206 LEU A CA 1
ATOM 1621 C C . LEU A 1 206 ? 2.199 -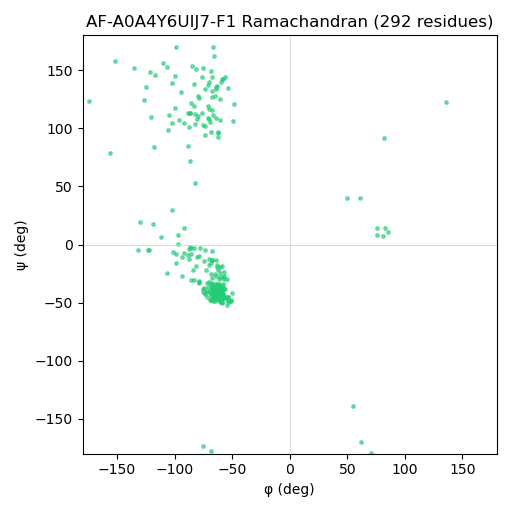22.362 40.418 1.00 46.78 206 LEU A C 1
ATOM 1623 O O . LEU A 1 206 ? 1.795 -23.124 41.291 1.00 46.78 206 LEU A O 1
ATOM 1627 N N . ASN A 1 207 ? 2.236 -22.733 39.134 1.00 43.84 207 ASN A N 1
ATOM 1628 C CA . ASN A 1 207 ? 1.648 -23.997 38.652 1.00 43.84 207 ASN A CA 1
ATOM 1629 C C . ASN A 1 207 ? 2.649 -24.974 38.008 1.00 43.84 207 ASN A C 1
ATOM 1631 O O . ASN A 1 207 ? 2.247 -25.938 37.357 1.00 43.84 207 ASN A O 1
ATOM 1635 N N . SER A 1 208 ? 3.956 -24.803 38.236 1.00 43.94 208 SER A N 1
ATOM 1636 C CA . SER A 1 208 ? 4.978 -25.773 37.808 1.00 43.94 208 SER A CA 1
ATOM 1637 C C . SER A 1 208 ? 5.128 -26.947 38.787 1.00 43.94 208 SER A C 1
ATOM 1639 O O . SER A 1 208 ? 6.221 -27.270 39.249 1.00 43.94 208 SER A O 1
ATOM 1641 N N . SER A 1 209 ? 4.023 -27.612 39.112 1.00 47.53 209 SER A N 1
ATOM 1642 C CA . SER A 1 209 ? 4.052 -28.981 39.631 1.00 47.53 209 SER A CA 1
ATOM 1643 C C . SER A 1 209 ? 2.723 -29.670 39.349 1.00 47.53 209 SER A C 1
ATOM 1645 O O . SER A 1 209 ? 1.862 -29.751 40.212 1.00 47.53 209 SER A O 1
ATOM 1647 N N . ASN A 1 210 ? 2.534 -30.134 38.110 1.00 38.78 210 ASN A N 1
ATOM 1648 C CA . ASN A 1 210 ? 2.042 -31.487 37.834 1.00 38.78 210 ASN A CA 1
ATOM 1649 C C . ASN A 1 210 ? 2.047 -31.786 36.329 1.00 38.78 210 ASN A C 1
ATOM 1651 O O . ASN A 1 210 ? 1.467 -31.085 35.505 1.00 38.78 210 ASN A O 1
ATOM 1655 N N . ILE A 1 211 ? 2.757 -32.863 36.013 1.00 45.75 211 ILE A N 1
ATOM 1656 C CA . ILE A 1 211 ? 2.971 -33.466 34.702 1.00 45.75 211 ILE A CA 1
ATOM 1657 C C . ILE A 1 211 ? 1.712 -34.233 34.271 1.00 45.75 211 ILE A C 1
ATOM 1659 O O . ILE A 1 211 ? 1.10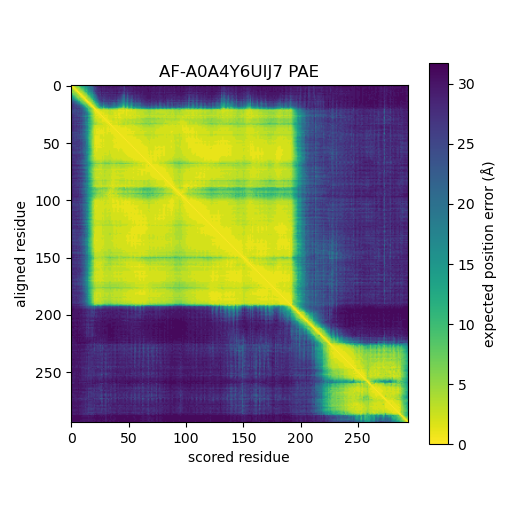8 -34.920 35.091 1.00 45.75 211 ILE A O 1
ATOM 1663 N N . SER A 1 212 ? 1.418 -34.210 32.966 1.00 39.06 212 SER A N 1
ATOM 1664 C CA . SER A 1 212 ? 1.111 -35.386 32.122 1.00 39.06 212 SER A CA 1
ATOM 1665 C C . SER A 1 212 ? -0.083 -35.180 31.188 1.00 39.06 212 SER A C 1
ATOM 1667 O O . SER A 1 212 ? -1.212 -34.995 31.628 1.00 39.06 212 SER A O 1
ATOM 1669 N N . GLY A 1 213 ? 0.184 -35.347 29.889 1.00 40.50 213 GLY A N 1
ATOM 1670 C CA . GLY A 1 213 ? -0.778 -35.861 28.915 1.00 40.50 213 GLY A CA 1
ATOM 1671 C C . GLY A 1 213 ? -1.780 -34.856 28.355 1.00 40.50 213 GLY A C 1
ATOM 1672 O O . GLY A 1 213 ? -2.896 -34.756 28.853 1.00 40.50 213 GLY A O 1
ATOM 1673 N N . TYR A 1 214 ? -1.446 -34.220 27.228 1.00 31.02 214 TYR A N 1
ATOM 1674 C CA . TYR A 1 214 ? -2.470 -33.623 26.370 1.00 31.02 214 TYR A CA 1
ATOM 1675 C C . TYR A 1 214 ? -2.693 -34.485 25.127 1.00 31.02 214 TYR A C 1
ATOM 1677 O O . TYR A 1 214 ? -1.824 -34.636 24.269 1.00 31.02 214 TYR A O 1
ATOM 1685 N N . LYS A 1 215 ? -3.881 -35.088 25.097 1.00 42.31 215 LYS A N 1
ATOM 1686 C CA . LYS A 1 215 ? -4.461 -35.866 24.007 1.00 42.31 215 LYS A CA 1
ATOM 1687 C C . LYS A 1 215 ? -5.021 -34.871 22.987 1.00 42.31 215 LYS A C 1
ATOM 1689 O O . LYS A 1 215 ? -5.766 -33.969 23.356 1.00 42.31 215 LYS A O 1
ATOM 1694 N N . THR A 1 216 ? -4.648 -35.006 21.722 1.00 34.66 216 THR A N 1
ATOM 1695 C CA . THR A 1 216 ? -5.196 -34.199 20.629 1.00 34.66 216 THR A CA 1
ATOM 1696 C C . THR A 1 216 ? -6.618 -34.652 20.309 1.00 34.66 216 THR A C 1
ATOM 1698 O O . THR A 1 216 ? -6.810 -35.659 19.632 1.00 34.66 216 THR A O 1
ATOM 1701 N N . ASP A 1 217 ? -7.613 -33.898 20.776 1.00 35.31 217 ASP A N 1
ATOM 1702 C CA . ASP A 1 217 ? -8.995 -34.047 20.321 1.00 35.31 217 ASP A CA 1
ATOM 1703 C C . ASP A 1 217 ? -9.235 -33.200 19.064 1.00 35.31 217 ASP A C 1
ATOM 1705 O O . ASP A 1 217 ? -9.247 -31.967 19.080 1.00 35.31 217 ASP A O 1
ATOM 1709 N N . THR A 1 218 ? -9.465 -33.894 17.952 1.00 44.66 218 THR A N 1
ATOM 1710 C CA . THR A 1 218 ? -10.141 -33.376 16.761 1.00 44.66 218 THR A CA 1
ATOM 1711 C C . THR A 1 218 ? -11.573 -32.991 17.123 1.00 44.66 218 THR A C 1
ATOM 1713 O O . THR A 1 218 ? -12.467 -33.836 17.122 1.00 44.66 218 THR A O 1
ATOM 1716 N N . SER A 1 219 ? -11.800 -31.711 17.417 1.00 39.94 219 SER A N 1
ATOM 1717 C CA . SER A 1 219 ? -13.143 -31.151 17.566 1.00 39.94 219 SER A CA 1
ATOM 1718 C C . SER A 1 219 ? -13.519 -30.373 16.306 1.00 39.94 219 SER A C 1
ATOM 1720 O O . SER A 1 219 ? -13.040 -29.267 16.050 1.00 39.94 219 SER A O 1
ATOM 1722 N N . THR A 1 220 ? -14.376 -30.987 15.492 1.00 45.31 220 THR A N 1
ATOM 1723 C CA . THR A 1 220 ? -15.180 -30.330 14.458 1.00 45.31 220 THR A CA 1
ATOM 1724 C C . THR A 1 220 ? -15.892 -29.120 15.061 1.00 45.31 220 THR A C 1
ATOM 1726 O O . THR A 1 220 ? -16.861 -29.282 15.805 1.00 45.31 220 THR A O 1
ATOM 1729 N N . LYS A 1 221 ? -15.433 -27.904 14.733 1.00 45.53 221 LYS A N 1
ATOM 1730 C CA . LYS A 1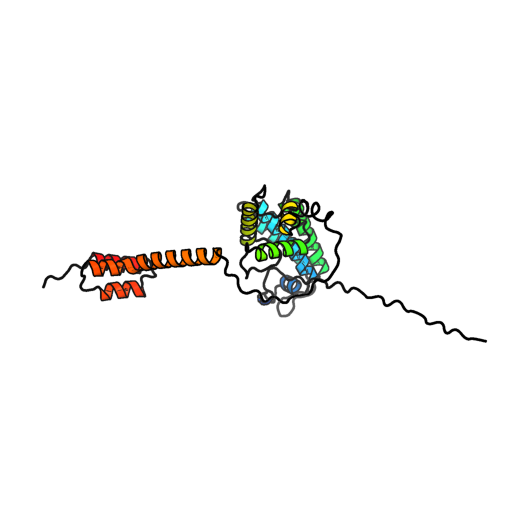 221 ? -16.159 -26.672 15.056 1.00 45.53 221 LYS A CA 1
ATOM 1731 C C . LYS A 1 221 ? -17.519 -26.707 14.359 1.00 45.53 221 LYS A C 1
ATOM 1733 O O . LYS A 1 221 ? -17.604 -26.538 13.143 1.00 45.53 221 LYS A O 1
ATOM 1738 N N . LYS A 1 222 ? -18.589 -26.911 15.132 1.00 48.12 222 LYS A N 1
ATOM 1739 C CA . LYS A 1 222 ? -19.921 -26.457 14.729 1.00 48.12 222 LYS A CA 1
ATOM 1740 C C . LYS A 1 222 ? -19.851 -24.942 14.551 1.00 48.12 222 LYS A C 1
ATOM 1742 O O . LYS A 1 222 ? -19.181 -24.257 15.319 1.00 48.12 222 LYS A O 1
ATOM 1747 N N . ALA A 1 223 ? -20.509 -24.443 13.511 1.00 56.16 223 ALA A N 1
ATOM 1748 C CA . ALA A 1 223 ? -20.713 -23.019 13.315 1.00 56.16 223 ALA A CA 1
ATOM 1749 C C . ALA A 1 223 ? -21.549 -22.484 14.487 1.00 56.16 223 ALA A C 1
ATOM 1751 O O . ALA A 1 223 ? -22.777 -22.551 14.461 1.00 56.16 223 ALA A O 1
ATOM 1752 N N . ASP A 1 224 ? -20.880 -22.008 15.535 1.00 59.47 224 ASP A N 1
ATOM 1753 C CA . ASP A 1 224 ? -21.516 -21.248 16.602 1.00 59.47 224 ASP A CA 1
ATOM 1754 C C . ASP A 1 224 ? -21.934 -19.905 16.004 1.00 59.47 224 ASP A C 1
ATOM 1756 O O . ASP A 1 224 ? -21.135 -18.983 15.825 1.00 59.47 224 ASP A O 1
ATOM 1760 N N . LEU A 1 225 ? -23.204 -19.842 15.602 1.00 61.62 225 LEU A N 1
ATOM 1761 C CA . LEU A 1 225 ? -23.860 -18.647 15.101 1.00 61.62 225 LEU A CA 1
ATOM 1762 C C . LEU A 1 225 ? -23.859 -17.606 16.224 1.00 61.62 225 LEU A C 1
ATOM 1764 O O . LEU A 1 225 ? -24.687 -17.654 17.134 1.00 61.62 225 LEU A O 1
ATOM 1768 N N . SER A 1 226 ? -22.881 -16.701 16.188 1.00 74.00 226 SER A N 1
ATOM 1769 C CA . SER A 1 226 ? -22.718 -15.681 17.218 1.00 74.00 226 SER A CA 1
ATOM 1770 C C . SER A 1 226 ? -23.999 -14.833 17.334 1.00 74.00 226 SER A C 1
ATOM 1772 O O . SER A 1 226 ? -24.628 -14.514 16.316 1.00 74.00 226 SER A O 1
ATOM 1774 N N . PRO A 1 227 ? -24.406 -14.429 18.553 1.00 74.19 227 PRO A N 1
ATOM 1775 C CA . PRO A 1 227 ? -25.623 -13.638 18.759 1.00 74.19 227 PRO A CA 1
ATOM 1776 C C . PRO A 1 227 ? -25.620 -12.319 17.966 1.00 74.19 227 PRO A C 1
ATOM 1778 O O . PRO A 1 227 ? -26.678 -11.810 17.602 1.00 74.19 227 PRO A O 1
ATOM 1781 N N . PHE A 1 228 ? -24.441 -11.806 17.603 1.00 79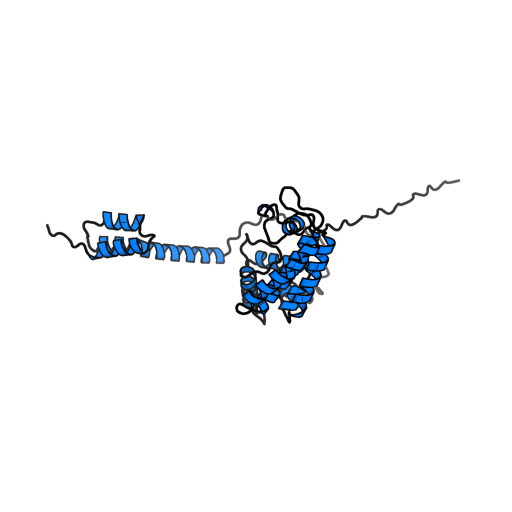.69 228 PHE A N 1
ATOM 1782 C CA . PHE A 1 228 ? -24.278 -10.627 16.753 1.00 79.69 228 PHE A CA 1
ATOM 1783 C C . PHE A 1 228 ? -24.743 -10.844 15.306 1.00 79.69 228 PHE A C 1
ATOM 1785 O O . PHE A 1 228 ? -25.367 -9.948 14.737 1.00 79.69 228 PHE A O 1
ATOM 1792 N N . HIS A 1 229 ? -24.519 -12.026 14.719 1.00 82.50 229 HIS A N 1
ATOM 1793 C CA . HIS A 1 229 ? -25.036 -12.339 13.381 1.00 82.50 229 HIS A CA 1
ATOM 1794 C C . HIS A 1 229 ? -26.560 -12.425 13.367 1.00 82.50 229 HIS A C 1
ATOM 1796 O O . HIS A 1 229 ? -27.186 -11.978 12.408 1.00 82.50 229 HIS A O 1
ATOM 1802 N N . ILE A 1 230 ? -27.161 -12.937 14.445 1.00 86.69 230 ILE A N 1
ATOM 1803 C CA . ILE A 1 230 ? -28.619 -12.995 14.591 1.00 86.69 230 ILE A CA 1
ATOM 1804 C C . ILE A 1 230 ? -29.190 -11.575 14.656 1.00 86.69 230 ILE A C 1
ATOM 1806 O O . ILE A 1 230 ? -30.129 -11.262 13.930 1.00 86.69 230 ILE A O 1
ATOM 1810 N N . ILE A 1 231 ? -28.590 -10.689 15.458 1.00 90.38 231 ILE A N 1
ATOM 1811 C CA . ILE A 1 231 ? -29.028 -9.289 15.576 1.00 90.38 231 ILE A CA 1
ATOM 1812 C C . ILE A 1 231 ? -28.886 -8.550 14.237 1.00 90.38 231 ILE A C 1
ATOM 1814 O O . ILE A 1 231 ? -29.825 -7.882 13.805 1.00 90.38 231 ILE A O 1
ATOM 1818 N N . PHE A 1 232 ? -27.754 -8.697 13.546 1.00 89.00 232 PHE A N 1
ATOM 1819 C CA . PHE A 1 232 ? -27.537 -8.082 12.234 1.00 89.00 232 PHE A CA 1
ATOM 1820 C C . PHE A 1 232 ? -28.551 -8.573 11.188 1.00 89.00 232 PHE A C 1
ATOM 1822 O O . PHE A 1 232 ? -29.128 -7.773 10.450 1.00 89.00 232 PHE A O 1
ATOM 1829 N N . LEU A 1 233 ? -28.828 -9.879 11.168 1.00 91.50 233 LEU A N 1
ATOM 1830 C CA . LEU A 1 233 ? -29.805 -10.482 10.265 1.00 91.50 233 LEU A CA 1
ATOM 1831 C C . LEU A 1 233 ? -31.234 -10.001 10.570 1.00 91.50 233 LEU A C 1
ATOM 1833 O O . LEU A 1 233 ? -31.982 -9.701 9.642 1.00 91.50 233 LEU A O 1
ATOM 1837 N N . LEU A 1 234 ? -31.595 -9.829 11.846 1.00 93.81 234 LEU A N 1
ATOM 1838 C CA . LEU A 1 234 ? -32.877 -9.234 12.241 1.00 93.81 234 LEU A CA 1
ATOM 1839 C C . LEU A 1 234 ? -33.002 -7.773 11.789 1.00 93.81 234 LEU A C 1
ATOM 1841 O O . LEU A 1 234 ? -34.050 -7.390 11.273 1.00 93.81 234 LEU A O 1
ATOM 1845 N N . ILE A 1 235 ? -31.943 -6.969 11.920 1.00 94.62 235 ILE A N 1
ATOM 1846 C CA . ILE A 1 235 ? -31.931 -5.573 11.452 1.00 94.62 235 ILE A CA 1
ATOM 1847 C C . ILE A 1 235 ? -32.140 -5.508 9.934 1.00 94.62 235 ILE A C 1
ATOM 1849 O O . ILE A 1 235 ? -32.959 -4.716 9.464 1.00 94.62 235 ILE A O 1
ATOM 1853 N N . LEU A 1 236 ? -31.455 -6.361 9.166 1.00 93.50 236 LEU A N 1
ATOM 1854 C CA . LEU A 1 236 ? -31.629 -6.430 7.712 1.00 93.50 236 LEU A CA 1
ATOM 1855 C C . LEU A 1 236 ? -33.051 -6.839 7.316 1.00 93.50 236 LEU A C 1
ATOM 1857 O O . LEU A 1 236 ? -33.622 -6.244 6.402 1.00 93.50 236 LEU A O 1
ATOM 1861 N N . ILE A 1 237 ? -33.646 -7.805 8.021 1.00 94.81 237 ILE A N 1
ATOM 1862 C CA . ILE A 1 237 ? -35.037 -8.213 7.791 1.00 94.81 237 ILE A CA 1
ATOM 1863 C C . ILE A 1 237 ? -35.991 -7.049 8.075 1.00 94.81 237 ILE A C 1
ATOM 1865 O O . ILE A 1 237 ? -36.857 -6.761 7.251 1.00 94.81 237 ILE A O 1
ATOM 1869 N N . ILE A 1 238 ? -35.820 -6.343 9.196 1.00 96.00 238 ILE A N 1
ATOM 1870 C CA . ILE A 1 238 ? -36.663 -5.195 9.558 1.00 96.00 238 ILE A CA 1
ATOM 1871 C C . ILE A 1 238 ? -36.563 -4.099 8.493 1.00 96.00 238 ILE A C 1
ATOM 1873 O O . ILE A 1 238 ? -37.587 -3.602 8.024 1.00 96.00 238 ILE A O 1
ATOM 1877 N N . PHE A 1 239 ? -35.348 -3.753 8.061 1.00 95.00 239 PHE A N 1
ATOM 1878 C CA . PHE A 1 239 ? -35.147 -2.735 7.031 1.00 95.00 239 PHE A CA 1
ATOM 1879 C C . PHE A 1 239 ? -35.736 -3.162 5.678 1.00 95.00 239 PHE A C 1
ATOM 1881 O O . PHE A 1 239 ? -36.383 -2.359 5.008 1.00 95.00 239 PHE A O 1
ATOM 1888 N N . GLY A 1 240 ? -35.594 -4.440 5.311 1.00 93.88 240 GLY A N 1
ATOM 1889 C CA . GLY A 1 240 ? -36.211 -5.016 4.116 1.00 93.88 240 GLY A CA 1
ATOM 1890 C C . GLY A 1 240 ? -37.741 -4.961 4.148 1.00 93.88 240 GLY A C 1
ATOM 1891 O O . GLY A 1 240 ? -38.359 -4.596 3.149 1.00 93.88 240 GLY A O 1
ATOM 1892 N N . ILE A 1 241 ? -38.361 -5.242 5.299 1.00 93.94 241 ILE A N 1
ATOM 1893 C CA . ILE A 1 241 ? -39.818 -5.133 5.487 1.00 93.94 241 ILE A CA 1
ATOM 1894 C C . ILE A 1 241 ? -40.273 -3.675 5.357 1.00 93.94 241 ILE A C 1
ATOM 1896 O O . ILE A 1 241 ? -41.255 -3.402 4.666 1.00 93.94 241 ILE A O 1
ATOM 1900 N N . ILE A 1 242 ? -39.557 -2.732 5.978 1.00 94.19 242 ILE A N 1
ATOM 1901 C CA . ILE A 1 242 ? -39.862 -1.295 5.878 1.00 94.19 242 ILE A CA 1
ATOM 1902 C C . ILE A 1 242 ? -39.753 -0.829 4.422 1.00 94.19 242 ILE A C 1
ATOM 1904 O O . ILE A 1 242 ? -40.655 -0.160 3.916 1.00 94.19 242 ILE A O 1
ATOM 1908 N N . PHE A 1 243 ? -38.683 -1.217 3.727 1.00 92.12 243 PHE A N 1
ATOM 1909 C CA . PHE A 1 243 ? -38.480 -0.881 2.322 1.00 92.12 243 PHE A CA 1
ATOM 1910 C C . PHE A 1 243 ? -39.591 -1.455 1.435 1.00 92.12 243 PHE A C 1
ATOM 1912 O O . PHE A 1 243 ? -40.161 -0.730 0.622 1.00 92.12 243 PHE A O 1
ATOM 1919 N N . LEU A 1 244 ? -39.966 -2.722 1.639 1.00 90.50 244 LEU A N 1
ATOM 1920 C CA . LEU A 1 244 ? -41.065 -3.364 0.917 1.00 90.50 244 LEU A CA 1
ATOM 1921 C C . LEU A 1 244 ? -42.405 -2.655 1.166 1.00 90.50 244 LEU A C 1
ATOM 1923 O O . LEU A 1 244 ? -43.192 -2.467 0.236 1.00 90.50 244 LEU A O 1
ATOM 1927 N N . TYR A 1 245 ? -42.655 -2.223 2.403 1.00 89.44 245 TYR A N 1
ATOM 1928 C CA . TYR A 1 245 ? -43.859 -1.476 2.756 1.00 89.44 245 TYR A CA 1
ATOM 1929 C C . TYR A 1 245 ? -43.927 -0.122 2.032 1.00 89.44 245 TYR A C 1
ATOM 1931 O O . TYR A 1 245 ? -44.962 0.221 1.458 1.00 89.44 245 TYR A O 1
ATOM 1939 N N . ILE A 1 246 ? -42.817 0.624 1.992 1.00 89.62 246 ILE A N 1
ATOM 1940 C CA . ILE A 1 246 ? -42.715 1.899 1.260 1.00 89.62 246 ILE A CA 1
ATOM 1941 C C . ILE A 1 246 ? -42.848 1.675 -0.252 1.00 89.62 246 ILE A C 1
ATOM 1943 O O . ILE A 1 246 ? -43.519 2.440 -0.946 1.00 89.62 246 ILE A O 1
ATOM 1947 N N . TYR A 1 247 ? -42.259 0.603 -0.770 1.00 90.12 247 TYR A N 1
ATOM 1948 C CA . TYR A 1 247 ? -42.345 0.243 -2.180 1.00 90.12 247 TYR A CA 1
ATOM 1949 C C . TYR A 1 247 ? -43.788 -0.063 -2.612 1.00 90.12 247 TYR A C 1
ATOM 1951 O O . TYR A 1 247 ? -44.216 0.332 -3.692 1.00 90.12 247 TYR A O 1
ATOM 1959 N N . MET A 1 248 ? -44.587 -0.703 -1.754 1.00 89.25 248 MET A N 1
ATOM 1960 C CA . MET A 1 248 ? -45.999 -1.011 -2.026 1.00 89.25 248 MET A CA 1
ATOM 1961 C C . MET A 1 248 ? -46.969 0.145 -1.730 1.00 89.25 248 MET A C 1
ATOM 1963 O O . MET A 1 248 ? -48.168 0.031 -2.006 1.00 89.25 248 MET A O 1
ATOM 1967 N N . LEU A 1 249 ? -46.472 1.274 -1.217 1.00 89.56 249 LEU A N 1
ATOM 1968 C CA . LEU A 1 249 ? -47.278 2.415 -0.783 1.00 89.56 249 LEU A CA 1
ATOM 1969 C C . LEU A 1 249 ? -48.244 2.933 -1.872 1.00 89.56 249 LEU A C 1
ATOM 1971 O O . LEU A 1 249 ? -49.434 3.035 -1.569 1.00 89.56 249 LEU A O 1
ATOM 1975 N N . PRO A 1 250 ? -47.841 3.163 -3.141 1.00 86.88 250 PRO A N 1
ATOM 1976 C CA . PRO A 1 250 ? -48.767 3.626 -4.185 1.00 86.88 250 PRO A CA 1
ATOM 1977 C C . PRO A 1 250 ? -49.972 2.695 -4.401 1.00 86.88 250 PRO A C 1
ATOM 1979 O O . PRO A 1 250 ? -51.105 3.151 -4.562 1.00 86.88 250 PRO A O 1
ATOM 1982 N N . THR A 1 251 ? -49.749 1.380 -4.330 1.00 87.31 251 THR A N 1
ATOM 1983 C CA . THR A 1 251 ? -50.797 0.364 -4.519 1.00 87.31 251 THR A CA 1
ATOM 1984 C C . THR A 1 251 ? -51.733 0.304 -3.310 1.00 87.31 251 THR A C 1
ATOM 1986 O O . THR A 1 251 ? -52.953 0.267 -3.473 1.00 87.31 251 THR A O 1
ATOM 1989 N N . ILE A 1 252 ? -51.189 0.377 -2.089 1.00 87.88 252 ILE A N 1
ATOM 1990 C CA . ILE A 1 252 ? -51.978 0.427 -0.845 1.00 87.88 252 ILE A CA 1
ATOM 1991 C C . ILE A 1 252 ? -52.887 1.666 -0.830 1.00 87.88 252 ILE A C 1
ATOM 1993 O O . ILE A 1 252 ? -54.066 1.569 -0.476 1.00 87.88 252 ILE A O 1
ATOM 1997 N N . PHE A 1 253 ? -52.363 2.826 -1.241 1.00 85.88 253 PHE A N 1
ATOM 1998 C CA . PHE A 1 253 ? -53.141 4.061 -1.357 1.00 85.88 253 PHE A CA 1
ATOM 1999 C C . PHE A 1 253 ? -54.269 3.942 -2.397 1.00 85.88 253 PHE A C 1
ATOM 2001 O O . PHE A 1 253 ? -55.388 4.375 -2.119 1.00 85.88 253 PHE A O 1
ATOM 2008 N N . ALA A 1 254 ? -54.023 3.304 -3.548 1.00 84.69 254 ALA A N 1
ATOM 2009 C CA . ALA A 1 254 ? -55.050 3.074 -4.569 1.00 84.69 254 ALA A CA 1
ATOM 2010 C C . ALA A 1 254 ? -56.184 2.147 -4.086 1.00 84.69 254 ALA A C 1
ATOM 2012 O O . ALA A 1 254 ? -57.357 2.428 -4.348 1.00 84.69 254 ALA A O 1
ATOM 2013 N N . VAL A 1 255 ? -55.853 1.086 -3.335 1.00 84.31 255 VAL A N 1
ATOM 2014 C CA . VAL A 1 255 ? -56.833 0.148 -2.755 1.00 84.31 255 VAL A CA 1
ATOM 2015 C C . VAL A 1 255 ? -57.698 0.831 -1.699 1.00 84.31 255 VAL A C 1
ATOM 2017 O O . VAL A 1 255 ? -58.923 0.749 -1.769 1.00 84.31 255 VAL A O 1
ATOM 2020 N N . LYS A 1 256 ? -57.091 1.560 -0.749 1.00 82.50 256 LYS A N 1
ATOM 2021 C CA . LYS A 1 256 ? -57.839 2.273 0.307 1.00 82.50 256 LYS A CA 1
ATOM 2022 C C . LYS A 1 256 ? -58.804 3.318 -0.250 1.00 82.50 256 LYS A C 1
ATOM 2024 O O . LYS A 1 256 ? -59.818 3.608 0.376 1.00 82.50 256 LYS A O 1
ATOM 2029 N N . ARG A 1 257 ? -58.496 3.877 -1.421 1.00 76.06 257 ARG A N 1
ATOM 2030 C CA . ARG A 1 257 ? -59.340 4.867 -2.096 1.00 76.06 257 ARG A CA 1
ATOM 2031 C C . ARG A 1 257 ? -60.410 4.244 -3.002 1.00 76.06 257 ARG A C 1
ATOM 2033 O O . ARG A 1 257 ? -61.228 4.980 -3.543 1.00 76.06 257 ARG A O 1
ATOM 2040 N N . GLY A 1 258 ? -60.425 2.916 -3.159 1.00 66.75 258 GLY A N 1
ATOM 2041 C CA . GLY A 1 258 ? -61.387 2.203 -4.003 1.00 66.75 258 GLY A CA 1
ATOM 2042 C C . GLY A 1 258 ? -61.302 2.606 -5.477 1.00 66.75 258 GLY A C 1
ATOM 2043 O O . GLY A 1 258 ? -62.336 2.807 -6.111 1.00 66.75 258 GLY A O 1
ATOM 2044 N N . ASN A 1 259 ? -60.084 2.801 -5.991 1.00 66.38 259 ASN A N 1
ATOM 2045 C CA . ASN A 1 259 ? -59.847 3.217 -7.373 1.00 66.38 259 ASN A CA 1
ATOM 2046 C C . ASN A 1 259 ? -60.188 2.072 -8.353 1.00 66.38 259 ASN A C 1
ATOM 2048 O O . ASN A 1 259 ? -59.863 0.918 -8.099 1.00 66.38 259 ASN A O 1
ATOM 2052 N N . GLU A 1 260 ? -60.815 2.366 -9.491 1.00 69.50 260 GLU A N 1
ATOM 2053 C CA . GLU A 1 260 ? -61.174 1.348 -10.496 1.00 69.50 260 GLU A CA 1
ATOM 2054 C C . GLU A 1 260 ? -59.939 0.749 -11.189 1.00 69.50 260 GLU A C 1
ATOM 2056 O O . GLU A 1 260 ? -59.954 -0.400 -11.622 1.00 69.50 260 GLU A O 1
ATOM 2061 N N . ASN A 1 261 ? -58.832 1.497 -11.229 1.00 72.88 261 ASN A N 1
ATOM 2062 C CA . ASN A 1 261 ? -57.613 1.115 -11.943 1.00 72.88 261 ASN A CA 1
ATOM 2063 C C . ASN A 1 261 ? -56.506 0.578 -11.019 1.00 72.88 261 ASN A C 1
ATOM 2065 O O . ASN A 1 261 ? -55.321 0.716 -11.333 1.00 72.88 261 ASN A O 1
ATOM 2069 N N . ILE A 1 262 ? -56.868 -0.054 -9.891 1.00 82.19 262 ILE A N 1
ATOM 2070 C CA . ILE A 1 262 ? -55.904 -0.673 -8.954 1.00 82.19 262 ILE A CA 1
ATOM 2071 C C . ILE A 1 262 ? -54.929 -1.595 -9.696 1.00 82.19 262 ILE A C 1
ATOM 2073 O O . ILE A 1 262 ? -53.730 -1.552 -9.431 1.00 82.19 262 ILE A O 1
ATOM 2077 N N . GLY A 1 263 ? -55.427 -2.379 -10.661 1.00 83.50 263 GLY A N 1
ATOM 2078 C CA . GLY A 1 263 ? -54.597 -3.292 -11.449 1.00 83.50 263 GLY A CA 1
ATOM 2079 C C . GLY A 1 263 ? -53.480 -2.582 -12.219 1.00 83.50 263 GLY A C 1
ATOM 2080 O O . GLY A 1 263 ? -52.348 -3.056 -12.231 1.00 83.50 263 GLY A O 1
ATOM 2081 N N . MET A 1 264 ? -53.760 -1.412 -12.800 1.00 83.56 264 MET A N 1
ATOM 2082 C CA . MET A 1 264 ? -52.770 -0.652 -13.569 1.00 83.56 264 MET A CA 1
ATOM 2083 C C . MET A 1 264 ? -51.750 0.044 -12.662 1.00 83.56 264 MET A C 1
ATOM 2085 O O . MET A 1 264 ? -50.558 0.035 -12.965 1.00 83.56 264 MET A O 1
ATOM 2089 N N . VAL A 1 265 ? -52.188 0.571 -11.512 1.00 85.38 265 VAL A N 1
ATOM 2090 C CA . VAL A 1 265 ? -51.279 1.123 -10.491 1.00 85.38 265 VAL A CA 1
ATOM 2091 C C . VAL A 1 265 ? -50.339 0.034 -9.966 1.00 85.38 265 VAL A C 1
ATOM 2093 O O . VAL A 1 265 ? -49.132 0.257 -9.899 1.00 85.38 265 VAL A O 1
ATOM 2096 N N . ALA A 1 266 ? -50.864 -1.158 -9.661 1.00 87.25 266 ALA A N 1
ATOM 2097 C CA . ALA A 1 266 ? -50.067 -2.295 -9.205 1.00 87.25 266 ALA A CA 1
ATOM 2098 C C . ALA A 1 266 ? -49.061 -2.761 -10.271 1.00 87.25 266 ALA A C 1
ATOM 2100 O O . ALA A 1 266 ? -47.906 -3.030 -9.951 1.00 87.25 266 ALA A O 1
ATOM 2101 N N . PHE A 1 267 ? -49.475 -2.803 -11.541 1.00 90.06 267 PHE A N 1
ATOM 2102 C CA . PHE A 1 267 ? -48.621 -3.194 -12.663 1.00 90.06 267 PHE A CA 1
ATOM 2103 C C . PHE A 1 267 ? -47.441 -2.232 -12.863 1.00 90.06 267 PHE A C 1
ATOM 2105 O O . PHE A 1 267 ? -46.294 -2.671 -12.961 1.00 90.06 267 PHE A O 1
ATOM 2112 N N . ILE A 1 268 ? -47.702 -0.918 -12.856 1.00 87.81 268 ILE A N 1
ATOM 2113 C CA . ILE A 1 268 ? -46.653 0.110 -12.963 1.00 87.81 268 ILE A CA 1
ATOM 2114 C C . ILE A 1 268 ? -45.726 0.045 -11.747 1.00 87.81 268 ILE A C 1
ATOM 2116 O O . ILE A 1 268 ? -44.506 0.058 -11.904 1.00 87.81 268 ILE A O 1
ATOM 2120 N N . ASN A 1 269 ? -46.287 -0.069 -10.541 1.00 91.06 269 ASN A N 1
ATOM 2121 C CA . ASN A 1 269 ? -45.501 -0.135 -9.314 1.00 91.06 269 ASN A CA 1
ATOM 2122 C C . ASN A 1 269 ? -44.582 -1.366 -9.287 1.00 91.06 269 ASN A C 1
ATOM 2124 O O . ASN A 1 269 ? -43.436 -1.248 -8.881 1.00 91.06 269 ASN A O 1
ATOM 2128 N N . LEU A 1 270 ? -45.046 -2.522 -9.772 1.00 90.00 270 LEU A N 1
ATOM 2129 C CA . LEU A 1 270 ? -44.262 -3.758 -9.803 1.00 90.00 270 LEU A CA 1
ATOM 2130 C C . LEU A 1 270 ? -43.141 -3.729 -10.855 1.00 90.00 270 LEU A C 1
ATOM 2132 O O . LEU A 1 270 ? -42.019 -4.134 -10.567 1.00 90.00 270 LEU A O 1
ATOM 2136 N N . LEU A 1 271 ? -43.430 -3.263 -12.074 1.00 90.00 271 LEU A N 1
ATOM 2137 C CA . LEU A 1 271 ? -42.460 -3.309 -13.177 1.00 90.00 271 LEU A CA 1
ATOM 2138 C C . LEU A 1 271 ? -41.503 -2.118 -13.205 1.00 90.00 271 LEU A C 1
ATOM 2140 O O . LEU A 1 271 ? -40.371 -2.257 -13.662 1.00 90.00 271 LEU A O 1
ATOM 2144 N N . LEU A 1 272 ? -41.952 -0.947 -12.747 1.00 88.69 272 LEU A N 1
ATOM 2145 C CA . LEU A 1 272 ? -41.211 0.314 -12.847 1.00 88.69 272 LEU A CA 1
ATOM 2146 C C . LEU A 1 272 ? -40.958 0.976 -11.490 1.00 88.69 272 LEU A C 1
ATOM 2148 O O . LEU A 1 272 ? -40.230 1.966 -11.441 1.00 88.69 272 LEU A O 1
ATOM 2152 N N . GLY A 1 273 ? -41.489 0.448 -10.384 1.00 85.31 273 GLY A N 1
ATOM 2153 C CA . GLY A 1 273 ? -41.289 1.029 -9.051 1.00 85.31 273 GLY A CA 1
ATOM 2154 C C . GLY A 1 273 ? -39.852 0.938 -8.537 1.00 85.31 273 GLY A C 1
ATOM 2155 O O . GLY A 1 273 ? -39.505 1.619 -7.579 1.00 85.31 273 GLY A O 1
ATOM 2156 N N . TRP A 1 274 ? -38.993 0.127 -9.169 1.00 88.44 274 TRP A N 1
ATOM 2157 C CA . TRP A 1 274 ? -37.547 0.131 -8.903 1.00 88.44 274 TRP A CA 1
ATOM 2158 C C . TRP A 1 274 ? -36.865 1.410 -9.418 1.00 88.44 274 TRP A C 1
ATOM 2160 O O . TRP A 1 274 ? -35.731 1.702 -9.048 1.00 88.44 274 TRP A O 1
ATOM 2170 N N . THR A 1 275 ? -37.565 2.197 -10.241 1.00 92.44 275 THR A N 1
ATOM 2171 C CA . THR A 1 275 ? -37.146 3.531 -10.670 1.00 92.44 275 THR A CA 1
ATOM 2172 C C . THR A 1 275 ? -37.917 4.595 -9.889 1.00 92.44 275 THR A C 1
ATOM 2174 O O . THR A 1 275 ? -39.133 4.493 -9.714 1.00 92.44 275 THR A O 1
ATOM 2177 N N . LEU A 1 276 ? -37.230 5.665 -9.468 1.00 87.94 276 LEU A N 1
ATOM 2178 C CA . LEU A 1 276 ? -37.874 6.797 -8.785 1.00 87.94 276 LEU A CA 1
ATOM 2179 C C . LEU A 1 276 ? -39.008 7.394 -9.636 1.00 87.94 276 LEU A C 1
ATOM 2181 O O . LEU A 1 276 ? -40.065 7.747 -9.120 1.00 87.94 276 LEU A O 1
ATOM 2185 N N . PHE A 1 277 ? -38.804 7.456 -10.954 1.00 89.62 277 PHE A N 1
ATOM 2186 C CA . PHE A 1 277 ? -39.791 7.976 -11.894 1.00 89.62 277 PHE A CA 1
ATOM 2187 C C . PHE A 1 277 ? -41.061 7.110 -11.945 1.00 89.62 277 PHE A C 1
ATOM 2189 O O . PHE A 1 277 ? -42.163 7.637 -11.809 1.00 89.62 277 PHE A O 1
ATOM 2196 N N . GLY A 1 278 ? -40.926 5.785 -12.072 1.00 87.88 278 GLY A N 1
ATOM 2197 C CA . GLY A 1 278 ? -42.066 4.865 -12.098 1.00 87.88 278 GLY A CA 1
ATOM 2198 C C . GLY A 1 278 ? -42.861 4.850 -10.792 1.00 87.88 278 GLY A C 1
ATOM 2199 O O . GLY A 1 278 ? -44.092 4.830 -10.823 1.00 87.88 278 GLY A O 1
ATOM 2200 N N . TRP A 1 279 ? -42.176 4.953 -9.650 1.00 92.00 279 TRP A N 1
ATOM 2201 C CA . TRP A 1 279 ? -42.822 5.070 -8.341 1.00 92.00 279 TRP A CA 1
ATOM 2202 C C . TRP A 1 279 ? -43.650 6.364 -8.217 1.00 92.00 279 TRP A C 1
ATOM 2204 O O . TRP A 1 279 ? -44.814 6.318 -7.812 1.00 92.00 279 TRP A O 1
ATOM 2214 N N . CYS A 1 280 ? -43.108 7.510 -8.651 1.00 89.62 280 CYS A N 1
ATOM 2215 C CA . CYS A 1 280 ? -43.834 8.786 -8.668 1.00 89.62 280 CYS A CA 1
ATOM 2216 C C . CYS A 1 280 ? -45.058 8.757 -9.597 1.00 89.62 280 CYS A C 1
ATOM 2218 O O . CYS A 1 280 ? -46.116 9.264 -9.228 1.00 89.62 280 CYS A O 1
ATOM 2220 N N . VAL A 1 281 ? -44.943 8.140 -10.779 1.00 88.50 281 VAL A N 1
ATOM 2221 C CA . VAL A 1 281 ? -46.063 7.982 -11.725 1.00 88.50 281 VAL A CA 1
ATOM 2222 C C . VAL A 1 281 ? -47.170 7.109 -11.128 1.00 88.50 281 VAL A C 1
ATOM 2224 O O . VAL A 1 281 ? -48.343 7.479 -11.202 1.00 88.50 281 VAL A O 1
ATOM 2227 N N . ALA A 1 282 ? -46.819 5.990 -10.484 1.00 88.88 282 ALA A N 1
ATOM 2228 C CA . ALA A 1 282 ? -47.790 5.130 -9.808 1.00 88.88 282 ALA A CA 1
ATOM 2229 C C . ALA A 1 282 ? -48.522 5.877 -8.679 1.00 88.88 282 ALA A C 1
ATOM 2231 O O . ALA A 1 282 ? -49.744 5.779 -8.561 1.00 88.88 282 ALA A O 1
ATOM 2232 N N . LEU A 1 283 ? -47.796 6.672 -7.883 1.00 87.25 283 LEU A N 1
ATOM 2233 C CA . LEU A 1 283 ? -48.372 7.465 -6.795 1.00 87.25 283 LEU A CA 1
ATOM 2234 C C . LEU A 1 283 ? -49.264 8.602 -7.315 1.00 87.25 283 LEU A C 1
ATOM 2236 O O . LEU A 1 283 ? -50.356 8.823 -6.791 1.00 87.25 283 LEU A O 1
ATOM 2240 N N . PHE A 1 284 ? -48.852 9.278 -8.389 1.00 86.69 284 PHE A N 1
ATOM 2241 C CA . PHE A 1 284 ? -49.666 10.287 -9.065 1.00 86.69 284 PHE A CA 1
ATOM 2242 C C . PHE A 1 284 ? -50.965 9.688 -9.623 1.00 86.69 284 PHE A C 1
ATOM 2244 O O . PHE A 1 284 ? -52.042 10.256 -9.439 1.00 86.69 284 PHE A O 1
ATOM 2251 N N . MET A 1 285 ? -50.900 8.509 -10.244 1.00 83.00 285 MET A N 1
ATOM 2252 C CA . MET A 1 285 ? -52.075 7.810 -10.776 1.00 83.00 285 MET A CA 1
ATOM 2253 C C . MET A 1 285 ? -53.008 7.308 -9.663 1.00 83.00 285 MET A C 1
ATOM 2255 O O . MET A 1 285 ? -54.231 7.411 -9.787 1.00 83.00 285 MET A O 1
ATOM 2259 N N . ALA A 1 286 ? -52.447 6.849 -8.539 1.00 84.62 286 ALA A N 1
ATOM 2260 C CA . ALA A 1 286 ? -53.211 6.554 -7.326 1.00 84.62 286 ALA A CA 1
ATOM 2261 C C . ALA A 1 286 ? -53.912 7.810 -6.761 1.00 84.62 286 ALA A C 1
ATOM 2263 O O . ALA A 1 286 ? -54.987 7.714 -6.160 1.00 84.62 286 ALA A O 1
ATOM 2264 N N . GLY A 1 287 ? -53.323 8.993 -6.971 1.00 78.25 287 GLY A N 1
ATOM 2265 C CA . GLY A 1 287 ? -53.824 10.286 -6.507 1.00 78.25 287 GLY A CA 1
ATOM 2266 C C . GLY A 1 287 ? -54.889 10.953 -7.389 1.00 78.25 287 GLY A C 1
ATOM 2267 O O . GLY A 1 287 ? -55.735 11.669 -6.849 1.00 78.25 287 GLY A O 1
ATOM 2268 N N . THR A 1 288 ? -54.872 10.737 -8.707 1.00 72.94 288 THR A N 1
ATOM 2269 C CA . THR A 1 288 ? -55.594 11.592 -9.677 1.00 72.94 288 THR A CA 1
ATOM 2270 C C . THR A 1 288 ? -56.848 10.989 -10.308 1.00 72.94 288 THR A C 1
ATOM 2272 O O . THR A 1 288 ? -57.735 11.740 -10.703 1.00 72.94 288 THR A O 1
ATOM 2275 N N . MET A 1 289 ? -56.982 9.665 -10.380 1.00 60.59 289 MET A N 1
ATOM 2276 C CA . MET A 1 289 ? -58.142 9.030 -11.026 1.00 60.59 289 MET A CA 1
ATOM 2277 C C . MET A 1 289 ? -59.289 8.848 -10.010 1.00 60.59 289 MET A C 1
ATOM 2279 O O . MET A 1 289 ? -59.235 7.958 -9.162 1.00 60.59 289 MET A O 1
ATOM 2283 N N . GLN A 1 290 ? -60.299 9.726 -10.047 1.00 61.53 290 GLN A N 1
ATOM 2284 C CA . GLN A 1 290 ? -61.496 9.655 -9.192 1.00 61.53 290 GLN A CA 1
ATOM 2285 C C . GLN A 1 290 ? -62.478 8.555 -9.639 1.00 61.53 290 GLN A C 1
ATOM 2287 O O . GLN A 1 290 ? -62.558 8.223 -10.821 1.00 61.53 290 GLN A O 1
ATOM 2292 N N . ARG A 1 291 ? -63.235 8.022 -8.665 1.00 54.22 291 ARG A N 1
ATOM 2293 C CA . ARG A 1 291 ? -64.356 7.075 -8.820 1.00 54.22 291 ARG A CA 1
ATOM 2294 C C . ARG A 1 291 ? -65.314 7.580 -9.909 1.00 54.22 291 ARG A C 1
ATOM 2296 O O . ARG A 1 291 ? -65.863 8.667 -9.750 1.00 54.22 291 ARG A O 1
ATOM 2303 N N . LYS A 1 292 ? -65.549 6.807 -10.978 1.00 50.56 292 LYS A N 1
ATOM 2304 C CA . LYS A 1 292 ? -66.728 7.046 -11.816 1.00 50.56 292 LYS A CA 1
ATOM 2305 C C . LYS A 1 292 ? -67.932 6.605 -10.993 1.00 50.56 292 LYS A C 1
ATOM 2307 O O . LYS A 1 292 ? -68.102 5.426 -10.699 1.00 50.56 292 LYS A O 1
ATOM 2312 N N . GLU A 1 293 ? -68.731 7.564 -10.542 1.00 53.78 293 GLU A N 1
ATOM 2313 C CA . GLU A 1 293 ? -70.062 7.251 -10.032 1.00 53.78 293 GLU A CA 1
ATOM 2314 C C . GLU A 1 293 ? -70.848 6.594 -11.177 1.00 53.78 293 GLU A C 1
ATOM 2316 O O . GLU A 1 293 ? -70.877 7.117 -12.294 1.00 53.78 293 GLU A O 1
ATOM 2321 N N . LYS A 1 294 ? -71.379 5.394 -10.923 1.00 46.88 294 LYS A N 1
ATOM 2322 C CA . LYS A 1 294 ? -72.402 4.782 -11.774 1.00 46.88 294 LYS A CA 1
ATOM 2323 C C . LYS A 1 294 ? -73.739 5.446 -11.504 1.00 46.88 294 LYS A C 1
ATOM 2325 O O . LYS A 1 294 ? -74.024 5.668 -10.306 1.00 46.88 294 LYS A O 1
#

Solvent-accessible surface area (backbone atoms only — not comparable to full-atom values): 17318 Å² total; per-residue (Å²): 140,83,86,80,82,85,80,83,83,77,83,82,81,79,78,81,77,80,78,80,85,83,43,65,50,94,65,63,73,94,73,60,59,77,45,41,35,66,64,49,46,25,64,76,32,40,68,44,10,44,41,50,45,49,29,45,32,33,49,40,31,46,42,58,73,52,30,84,84,38,36,69,58,51,54,53,51,51,60,57,59,58,53,61,56,62,75,27,54,40,84,72,62,49,99,61,52,26,36,50,64,44,58,69,52,42,37,54,52,45,48,53,52,34,54,62,55,49,74,76,41,58,70,40,38,31,48,45,44,69,47,57,62,70,59,46,26,48,53,52,44,45,40,35,76,73,63,54,39,66,92,85,60,84,78,70,40,68,61,47,74,69,50,25,53,26,43,28,48,51,24,58,75,67,69,45,97,63,72,78,39,56,59,26,70,72,50,48,41,40,73,74,60,60,69,63,49,78,76,52,56,74,65,57,77,80,64,86,80,79,90,82,86,86,79,89,75,89,72,81,78,70,87,75,78,49,71,64,60,55,53,53,52,50,52,53,50,51,52,50,51,52,50,51,51,62,65,44,39,38,43,54,53,14,55,78,67,62,35,89,57,39,68,58,31,41,50,40,32,70,78,32,36,91,36,76,66,33,34,52,51,19,36,48,53,43,72,66,62,73,71,79,83,129

pLDDT: mean 84.38, std 19.5, range [31.02, 98.69]

Organism: NCBI:txid1293412

Nearest PDB structures (foldseek):
  7qvd-assembly1_AAA  TM=6.099E-01  e=3.927E-01  Pseudomonas aeruginosa
  4fp4-assembly1_B  TM=2.059E-01  e=3.318E+00  Pyrobaculum calidifontis JCM 11548

Radius of gyration: 31.62 Å; Cα contacts (8 Å, |Δi|>4): 267; chains: 1; bounding box: 116×79×72 Å

Foldseek 3Di:
DDDDDDDDDDDDPPDDDDDDDFAAAPDDLVPDQLQPQLNVCRHVPRLLVQLVLLLLQLLLLLDLVCDPVCNVVSVVVVVVLLVVQVVQFDDAADPSNHTHGNSVSSSVSSVVSLVVSLVVDDDLSNQRSPDRQVLLLVLLVLLVVVPLDDPPDDRRSRCDPSQLNSQLVVCVVVVNPDSRSGCHPVNSCVSVPVVCCVVVVVPPVPPPDDDDDDDDDPDDDDPPCDVVNVVVVVVVVVVVVVVVCLLCVLLVLLVVLVAPVSVVLVVLSVPPSVDPVSVVVSNVVSVPRHDDDD

Sequence (294 aa):
MNKVSLIALFPLFIAFHATAQTYHPDFECSRVSPSNSIAHLLCDDSDSAKQELIFDQTYYALRQQVGRAGWQSLKKEVIEDQKSNAQCLQGAPDTNGRQDVDPTCFQNETEKLTEKYKQRLSGPALEEANRPIDEHIALQKRLAELGFLPSNTKIDGVYGSSVRQAIETWQRVNNRPLVNGFISDDDAGILNGNGNNEDRQINNELNSSNISGYKTDTSTKKADLSPFHIIFLLILIIFGIIFLYIYMLPTIFAVKRGNENIGMVAFINLLLGWTLFGWCVALFMAGTMQRKEK

Mean predicted aligned error: 16.79 Å